Protein AF-A0A8M1KW70-F1 (afdb_monomer_lite)

Structure (mmCIF, N/CA/C/O backbone):
data_AF-A0A8M1KW70-F1
#
_entry.id   AF-A0A8M1KW70-F1
#
loop_
_atom_site.group_PDB
_atom_site.id
_atom_site.type_symbol
_atom_site.label_atom_id
_atom_site.label_alt_id
_atom_site.label_comp_id
_atom_site.label_asym_id
_atom_site.label_entity_id
_atom_site.label_seq_id
_atom_site.pdbx_PDB_ins_code
_atom_site.Cartn_x
_atom_site.Cartn_y
_atom_site.Cartn_z
_atom_site.occupancy
_atom_site.B_iso_or_equiv
_atom_site.auth_seq_id
_atom_site.auth_comp_id
_atom_site.auth_asym_id
_atom_site.auth_atom_id
_atom_site.pdbx_PDB_model_num
ATOM 1 N N . MET A 1 1 ? -5.759 -30.072 -10.646 1.00 34.94 1 MET A N 1
ATOM 2 C CA . MET A 1 1 ? -4.660 -31.059 -10.569 1.00 34.94 1 MET A CA 1
ATOM 3 C C . MET A 1 1 ? -4.402 -31.600 -11.979 1.00 34.94 1 MET A C 1
ATOM 5 O O . MET A 1 1 ? -4.946 -32.627 -12.351 1.00 34.94 1 MET A O 1
ATOM 9 N N . LEU A 1 2 ? -3.665 -30.857 -12.813 1.00 27.14 2 LEU A N 1
ATOM 10 C CA . LEU A 1 2 ? -3.339 -31.249 -14.193 1.00 27.14 2 LEU A CA 1
ATOM 11 C C . LEU A 1 2 ? -1.843 -31.560 -14.259 1.00 27.14 2 LEU A C 1
ATOM 13 O O . LEU A 1 2 ? -1.011 -30.691 -14.503 1.00 27.14 2 LEU A O 1
ATOM 17 N N . TYR A 1 3 ? -1.512 -32.815 -13.963 1.00 29.56 3 TYR A N 1
ATOM 18 C CA . TYR A 1 3 ? -0.194 -33.377 -14.228 1.00 29.56 3 TYR A CA 1
ATOM 19 C C . TYR A 1 3 ? -0.064 -33.600 -15.736 1.00 29.56 3 TYR A C 1
ATOM 21 O O . TYR A 1 3 ? -0.679 -34.510 -16.291 1.00 29.56 3 TYR A O 1
ATOM 29 N N . LEU A 1 4 ? 0.751 -32.784 -16.407 1.00 28.84 4 LEU A N 1
ATOM 30 C CA . LEU A 1 4 ? 1.213 -33.092 -17.758 1.00 28.84 4 LEU A CA 1
ATOM 31 C C . LEU A 1 4 ? 2.189 -34.269 -17.674 1.00 28.84 4 LEU A C 1
ATOM 33 O O . LEU A 1 4 ? 3.355 -34.140 -17.301 1.00 28.84 4 LEU A O 1
ATOM 37 N N . LYS A 1 5 ? 1.638 -35.440 -17.989 1.00 30.02 5 LYS A N 1
ATOM 38 C CA . LYS A 1 5 ? 2.319 -36.707 -18.231 1.00 30.02 5 LYS A CA 1
ATOM 39 C C . LYS A 1 5 ? 3.390 -36.465 -19.301 1.00 30.02 5 LYS A C 1
ATOM 41 O O . LYS A 1 5 ? 3.073 -36.234 -20.462 1.00 30.02 5 LYS A O 1
ATOM 46 N N . CYS A 1 6 ? 4.657 -36.481 -18.895 1.00 32.38 6 CYS A N 1
ATOM 47 C CA . CYS A 1 6 ? 5.797 -36.482 -19.805 1.00 32.38 6 CYS A CA 1
ATOM 48 C C . CYS A 1 6 ? 5.835 -37.854 -20.494 1.00 32.38 6 CYS A C 1
ATOM 50 O O . CYS A 1 6 ? 6.418 -38.810 -19.980 1.00 32.38 6 CYS A O 1
ATOM 52 N N . THR A 1 7 ? 5.110 -37.989 -21.603 1.00 34.38 7 THR A N 1
ATOM 53 C CA . THR A 1 7 ? 5.174 -39.168 -22.462 1.00 34.38 7 THR A CA 1
ATOM 54 C C . THR A 1 7 ? 6.515 -39.194 -23.180 1.00 34.38 7 THR A C 1
ATOM 56 O O . THR A 1 7 ? 6.939 -38.227 -23.811 1.00 34.38 7 THR A O 1
ATOM 59 N N . LYS A 1 8 ? 7.186 -40.334 -23.025 1.00 42.72 8 LYS A N 1
ATOM 60 C CA . LYS A 1 8 ? 8.438 -40.722 -23.660 1.00 42.72 8 LYS A CA 1
ATOM 61 C C . LYS A 1 8 ? 8.269 -40.807 -25.180 1.00 42.72 8 LYS A C 1
ATOM 63 O O . LYS A 1 8 ? 8.075 -41.895 -25.691 1.00 42.72 8 LYS A O 1
ATOM 68 N N . GLU A 1 9 ? 8.402 -39.694 -25.887 1.00 39.53 9 GLU A N 1
ATOM 69 C CA . GLU A 1 9 ? 8.869 -39.690 -27.277 1.00 39.53 9 GLU A CA 1
ATOM 70 C C . GLU A 1 9 ? 9.806 -38.497 -27.463 1.00 39.53 9 GLU A C 1
ATOM 72 O O . GLU A 1 9 ? 9.408 -37.366 -27.727 1.00 39.53 9 GLU A O 1
ATOM 77 N N . LEU A 1 10 ? 11.096 -38.748 -27.239 1.00 36.06 10 LEU A N 1
ATOM 78 C CA . LEU A 1 10 ? 12.160 -37.836 -27.634 1.00 36.06 10 LEU A CA 1
ATOM 79 C C . LEU A 1 10 ? 12.284 -37.920 -29.157 1.00 36.06 10 LEU A C 1
ATOM 81 O O . LEU A 1 10 ? 13.010 -38.759 -29.685 1.00 36.06 10 LEU A O 1
ATOM 85 N N . THR A 1 11 ? 11.573 -37.049 -29.871 1.00 37.69 11 THR A N 1
ATOM 86 C CA . THR A 1 11 ? 11.860 -36.789 -31.282 1.00 37.69 11 THR A CA 1
ATOM 87 C C . THR A 1 11 ? 13.236 -36.126 -31.344 1.00 37.69 11 THR A C 1
ATOM 89 O O . THR A 1 11 ? 13.413 -34.967 -30.967 1.00 37.69 11 THR A O 1
ATOM 92 N N . ILE A 1 12 ? 14.254 -36.893 -31.733 1.00 41.00 12 ILE A N 1
ATOM 93 C CA . ILE A 1 12 ? 15.626 -36.405 -31.888 1.00 41.00 12 ILE A CA 1
ATOM 94 C C . ILE A 1 12 ? 15.649 -35.464 -33.100 1.00 41.00 12 ILE A C 1
ATOM 96 O O . ILE A 1 12 ? 15.783 -35.903 -34.240 1.00 41.00 12 ILE A O 1
ATOM 100 N N . CYS A 1 13 ? 15.521 -34.158 -32.867 1.00 41.66 13 CYS A N 1
ATOM 101 C CA . CYS A 1 13 ? 15.733 -33.150 -33.903 1.00 41.66 13 CYS A CA 1
ATOM 102 C C . CYS A 1 13 ? 17.242 -32.995 -34.153 1.00 41.66 13 CYS A C 1
ATOM 104 O O . CYS A 1 13 ? 17.935 -32.287 -33.423 1.00 41.66 13 CYS A O 1
ATOM 106 N N . LYS A 1 14 ? 17.770 -33.687 -35.169 1.00 43.50 14 LYS A N 1
ATOM 107 C CA . LYS A 1 14 ? 19.146 -33.493 -35.654 1.00 43.50 14 LYS A CA 1
ATOM 108 C C . LYS A 1 14 ? 19.217 -32.248 -36.540 1.00 43.50 14 LYS A C 1
ATOM 110 O O . LYS A 1 14 ? 18.461 -32.122 -37.497 1.00 43.50 14 LYS A O 1
ATOM 115 N N . CYS A 1 15 ? 20.158 -31.356 -36.239 1.00 41.47 15 CYS A N 1
ATOM 116 C CA . CYS A 1 15 ? 20.497 -30.228 -37.101 1.00 41.47 15 CYS A CA 1
ATOM 117 C C . CYS A 1 15 ? 21.215 -30.750 -38.359 1.00 41.47 15 CYS A C 1
ATOM 119 O O . CYS A 1 15 ? 22.254 -31.396 -38.247 1.00 41.47 15 CYS A O 1
ATOM 121 N N . THR A 1 16 ? 20.647 -30.521 -39.545 1.00 52.88 16 THR A N 1
ATOM 122 C CA . THR A 1 16 ? 21.108 -31.099 -40.824 1.00 52.88 16 THR A CA 1
ATOM 123 C C . THR A 1 16 ? 21.781 -30.090 -41.766 1.00 52.88 16 THR A C 1
ATOM 125 O O . THR A 1 16 ? 22.048 -30.425 -42.918 1.00 52.88 16 THR A O 1
ATOM 128 N N . ARG A 1 17 ? 22.100 -28.866 -41.314 1.00 42.78 17 ARG A N 1
ATOM 129 C CA . ARG A 1 17 ? 22.822 -27.853 -42.117 1.00 42.78 17 ARG A CA 1
ATOM 130 C C . ARG A 1 17 ? 23.915 -27.130 -41.315 1.00 42.78 17 ARG A C 1
ATOM 132 O O . ARG A 1 17 ? 23.746 -26.963 -40.109 1.00 42.78 17 ARG A O 1
ATOM 139 N N . PRO A 1 18 ? 24.991 -26.636 -41.963 1.00 44.84 18 PRO A N 1
ATOM 140 C CA . PRO A 1 18 ? 26.055 -25.854 -41.327 1.00 44.84 18 PRO A CA 1
ATOM 141 C C . PRO A 1 18 ? 25.633 -24.388 -41.115 1.00 44.84 18 PRO A C 1
ATOM 143 O O . PRO A 1 18 ? 26.356 -23.458 -41.455 1.00 44.84 18 PRO A O 1
ATOM 146 N N . SER A 1 19 ? 24.432 -24.165 -40.585 1.00 44.38 19 SER A N 1
ATOM 147 C CA . SER A 1 19 ? 23.933 -22.837 -40.227 1.00 44.38 19 SER A CA 1
ATOM 148 C C . SER A 1 19 ? 23.667 -22.823 -38.729 1.00 44.38 19 SER A C 1
ATOM 150 O O . SER A 1 19 ? 23.050 -23.746 -38.199 1.00 44.38 19 SER A O 1
ATOM 152 N N . ILE A 1 20 ? 24.176 -21.800 -38.044 1.00 50.59 20 ILE A N 1
ATOM 153 C CA . ILE A 1 20 ? 24.081 -21.642 -36.590 1.00 50.59 20 ILE A CA 1
ATOM 154 C C . ILE A 1 20 ? 22.599 -21.658 -36.182 1.00 50.59 20 ILE A C 1
ATOM 156 O O . ILE A 1 20 ? 21.830 -20.787 -36.581 1.00 50.59 20 ILE A O 1
ATOM 160 N N . VAL A 1 21 ? 22.195 -22.653 -35.388 1.00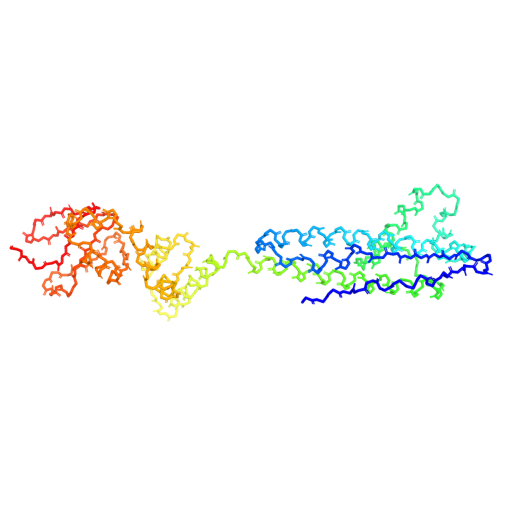 44.72 21 VAL A N 1
ATOM 161 C CA . VAL A 1 21 ? 20.844 -22.744 -34.817 1.00 44.72 21 VAL A CA 1
ATOM 162 C C . VAL A 1 21 ? 20.888 -22.198 -33.397 1.00 44.72 21 VAL A C 1
ATOM 164 O O . VAL A 1 21 ? 21.530 -22.777 -32.522 1.00 44.72 21 VAL A O 1
ATOM 167 N N . ILE A 1 22 ? 20.197 -21.085 -33.164 1.00 54.53 22 ILE A N 1
ATOM 168 C CA . ILE A 1 22 ? 20.130 -20.430 -31.856 1.00 54.53 22 ILE A CA 1
ATOM 169 C C . ILE A 1 22 ? 18.782 -20.771 -31.227 1.00 54.53 22 ILE A C 1
ATOM 171 O O . ILE A 1 22 ? 17.736 -20.310 -31.678 1.00 54.53 22 ILE A O 1
ATOM 175 N N . LEU A 1 23 ? 18.804 -21.623 -30.201 1.00 43.16 23 LEU A N 1
ATOM 176 C CA . LEU A 1 23 ? 17.619 -22.031 -29.447 1.00 43.16 23 LEU A CA 1
ATOM 177 C C . LEU A 1 23 ? 17.581 -21.293 -28.112 1.00 43.16 23 LEU A C 1
ATOM 179 O O . LEU A 1 23 ? 18.542 -21.344 -27.347 1.00 43.16 23 LEU A O 1
ATOM 183 N N . PHE A 1 24 ? 16.440 -20.693 -27.785 1.00 46.47 24 PHE A N 1
ATOM 184 C CA . PHE A 1 24 ? 16.210 -20.095 -26.474 1.00 46.47 24 PHE A CA 1
ATOM 185 C C . PHE A 1 24 ? 15.211 -20.945 -25.676 1.00 46.47 24 PHE A C 1
ATOM 187 O O . PHE A 1 24 ? 14.087 -21.180 -26.115 1.00 46.47 24 PHE A O 1
ATOM 194 N N . ARG A 1 25 ? 15.611 -21.430 -24.492 1.00 48.75 25 ARG A N 1
ATOM 195 C CA . ARG A 1 25 ? 14.759 -22.219 -23.581 1.00 48.75 25 ARG A CA 1
ATOM 196 C C . ARG A 1 25 ? 14.317 -21.369 -22.386 1.00 48.75 25 ARG A C 1
ATOM 198 O O . ARG A 1 25 ? 15.123 -21.055 -21.519 1.00 48.75 25 ARG A O 1
ATOM 205 N N . PHE A 1 26 ? 13.021 -21.074 -22.291 1.00 49.59 26 PHE A N 1
ATOM 206 C CA . PHE A 1 26 ? 12.439 -20.194 -21.267 1.00 49.59 26 PHE A CA 1
ATOM 207 C C . PHE A 1 26 ? 11.619 -20.958 -20.219 1.00 49.59 26 PHE A C 1
ATOM 209 O O . PHE A 1 26 ? 10.401 -20.826 -20.136 1.00 49.59 26 PHE A O 1
ATOM 216 N N . ARG A 1 27 ? 12.269 -21.790 -19.401 1.00 48.53 27 ARG A N 1
ATOM 217 C CA . ARG A 1 27 ? 11.544 -22.622 -18.422 1.00 48.53 27 ARG A CA 1
ATOM 218 C C . ARG A 1 27 ? 11.265 -21.913 -17.086 1.00 48.53 27 ARG A C 1
ATOM 220 O O . ARG A 1 27 ? 10.319 -22.280 -16.405 1.00 48.53 27 ARG A O 1
ATOM 227 N N . PHE A 1 28 ? 12.040 -20.886 -16.728 1.00 49.94 28 PHE A N 1
ATOM 228 C CA . PHE A 1 28 ? 11.949 -20.207 -15.422 1.00 49.94 28 PHE A CA 1
ATOM 229 C C . PHE A 1 28 ? 11.009 -18.991 -15.392 1.00 49.94 28 PHE A C 1
ATOM 231 O O . PHE A 1 28 ? 10.347 -18.757 -14.385 1.00 49.94 28 PHE A O 1
ATOM 238 N N . PHE A 1 29 ? 10.910 -18.240 -16.492 1.00 55.97 29 PHE A N 1
ATOM 239 C CA . PHE A 1 29 ? 10.152 -16.983 -16.539 1.00 55.97 29 PHE A CA 1
ATOM 240 C C . PHE A 1 29 ? 8.636 -17.195 -16.373 1.00 55.97 29 PHE A C 1
ATOM 242 O O . PHE A 1 29 ? 7.987 -16.489 -15.608 1.00 55.97 29 PHE A O 1
ATOM 249 N N . ILE A 1 30 ? 8.080 -18.225 -17.022 1.00 54.34 30 ILE A N 1
ATOM 250 C CA . ILE A 1 30 ? 6.642 -18.535 -16.958 1.00 54.34 30 ILE A CA 1
ATOM 251 C C . ILE A 1 30 ? 6.254 -19.156 -15.603 1.00 54.34 30 ILE A C 1
ATOM 253 O O . ILE A 1 30 ? 5.216 -18.815 -15.042 1.00 54.34 30 ILE A O 1
ATOM 257 N N . TYR A 1 31 ? 7.099 -20.027 -15.038 1.00 55.00 31 TYR A N 1
ATOM 258 C CA . TYR A 1 31 ? 6.826 -20.665 -13.743 1.00 55.00 31 TYR A CA 1
ATOM 259 C C . TYR A 1 31 ? 6.878 -19.676 -12.571 1.00 55.00 31 TYR A C 1
ATOM 261 O O . TYR A 1 31 ? 6.057 -19.782 -11.665 1.00 55.00 31 TYR A O 1
ATOM 269 N N . GLY A 1 32 ? 7.778 -18.685 -12.603 1.00 54.09 32 GLY A N 1
ATOM 270 C CA . GLY A 1 32 ? 7.826 -17.623 -11.590 1.00 54.09 32 GLY A CA 1
ATOM 271 C C . GLY A 1 32 ? 6.580 -16.729 -11.590 1.00 54.09 32 GLY A C 1
ATOM 272 O O . GLY A 1 32 ? 6.127 -16.322 -10.525 1.00 54.09 32 GLY A O 1
ATOM 273 N N . LEU A 1 33 ? 5.985 -16.490 -12.766 1.00 52.50 33 LEU A N 1
ATOM 274 C CA . LEU A 1 33 ? 4.758 -15.698 -12.916 1.00 52.50 33 LEU A CA 1
ATOM 275 C C . LEU A 1 33 ? 3.500 -16.439 -12.416 1.00 52.50 33 LEU A C 1
ATOM 277 O O . LEU A 1 33 ? 2.556 -15.804 -11.960 1.00 52.50 33 LEU A O 1
ATOM 281 N N . LEU A 1 34 ? 3.484 -17.776 -12.508 1.00 52.06 34 LEU A N 1
ATOM 282 C CA . LEU A 1 34 ? 2.349 -18.633 -12.125 1.00 52.06 34 LEU A CA 1
ATOM 283 C C . LEU A 1 34 ? 2.425 -19.153 -10.676 1.00 52.06 34 LEU A C 1
ATOM 285 O O . LEU A 1 34 ? 1.399 -19.473 -10.082 1.00 52.06 34 LEU A O 1
ATOM 289 N N . SER A 1 35 ? 3.622 -19.247 -10.091 1.00 51.91 35 SER A N 1
ATOM 290 C CA . SER A 1 35 ? 3.852 -19.856 -8.771 1.00 51.91 35 SER A CA 1
ATOM 291 C C . SER A 1 35 ? 3.499 -18.953 -7.575 1.00 51.91 35 SER A C 1
ATOM 293 O O . SER A 1 35 ? 3.639 -19.388 -6.430 1.00 51.91 35 SER A O 1
ATOM 295 N N . SER A 1 36 ? 3.045 -17.713 -7.777 1.00 51.72 36 SER A N 1
ATOM 296 C CA . SER A 1 36 ? 2.854 -16.758 -6.675 1.00 51.72 36 SER A CA 1
ATOM 297 C C . SER A 1 36 ? 1.634 -17.026 -5.776 1.00 51.72 36 SER A C 1
ATOM 299 O O . SER A 1 36 ? 1.410 -16.291 -4.818 1.00 51.72 36 SER A O 1
ATOM 301 N N . GLN A 1 37 ? 0.861 -18.099 -5.990 1.00 48.94 37 GLN A N 1
ATOM 302 C CA . GLN A 1 37 ? -0.434 -18.306 -5.323 1.00 48.94 37 GLN A CA 1
ATOM 303 C C . GLN A 1 37 ? -0.392 -18.677 -3.817 1.00 48.94 37 GLN A C 1
ATOM 305 O O . GLN A 1 37 ? -1.413 -18.513 -3.151 1.00 48.94 37 GLN A O 1
ATOM 310 N N . MET A 1 38 ? 0.747 -19.054 -3.212 1.00 50.75 38 MET A N 1
ATOM 311 C CA . MET A 1 38 ? 0.774 -19.660 -1.852 1.00 50.75 38 MET A CA 1
ATOM 312 C C . MET A 1 38 ? 1.335 -18.821 -0.672 1.00 50.75 38 MET A C 1
ATOM 314 O O . MET A 1 38 ? 1.312 -19.296 0.456 1.00 50.75 38 MET A O 1
ATOM 318 N N . LEU A 1 39 ? 1.808 -17.581 -0.856 1.00 52.50 39 LEU A N 1
ATOM 319 C CA . LEU A 1 39 ? 2.347 -16.738 0.244 1.00 52.50 39 LEU A CA 1
ATOM 320 C C . LEU A 1 39 ? 1.338 -15.752 0.889 1.00 52.50 39 LEU A C 1
ATOM 322 O O . LEU A 1 39 ? 0.250 -15.524 0.367 1.00 52.50 39 LEU A O 1
ATOM 326 N N . SER A 1 40 ? 1.696 -15.115 2.009 1.00 53.94 40 SER A N 1
ATOM 327 C CA . SER A 1 40 ? 0.929 -13.990 2.578 1.00 53.94 40 SER A CA 1
ATOM 328 C C . SER A 1 40 ? 0.877 -12.798 1.606 1.00 53.94 40 SER A C 1
ATOM 330 O O . SER A 1 40 ? 1.827 -12.552 0.860 1.00 53.94 40 SER A O 1
ATOM 332 N N . ILE A 1 41 ? -0.225 -12.041 1.607 1.00 57.84 41 ILE A N 1
ATOM 333 C CA . ILE A 1 41 ? -0.522 -10.980 0.622 1.00 57.84 41 ILE A CA 1
ATOM 334 C C . ILE A 1 41 ? 0.615 -9.938 0.512 1.00 57.84 41 ILE A C 1
ATOM 336 O O . ILE A 1 41 ? 0.997 -9.544 -0.590 1.00 57.84 41 ILE A O 1
ATOM 340 N N . GLY A 1 42 ? 1.229 -9.557 1.639 1.00 55.56 42 GLY A N 1
ATOM 341 C CA . GLY A 1 42 ? 2.337 -8.593 1.675 1.00 55.56 42 GLY A CA 1
ATOM 342 C C . GLY A 1 42 ? 3.689 -9.139 1.189 1.00 55.56 42 GLY A C 1
ATOM 343 O O . GLY A 1 42 ? 4.423 -8.429 0.500 1.00 55.56 42 GLY A O 1
ATOM 344 N N . MET A 1 43 ? 4.032 -10.398 1.500 1.00 56.19 43 MET A N 1
ATOM 345 C CA . MET A 1 43 ? 5.279 -11.020 1.017 1.00 56.19 43 MET A CA 1
ATOM 346 C C . MET A 1 43 ? 5.180 -11.432 -0.455 1.00 56.19 43 MET A C 1
ATOM 348 O O . MET A 1 43 ? 6.164 -11.283 -1.179 1.00 56.19 43 MET A O 1
ATOM 352 N N . LYS A 1 44 ? 3.995 -11.867 -0.917 1.00 62.94 44 LYS A N 1
ATOM 353 C CA . LYS A 1 44 ? 3.690 -12.115 -2.338 1.00 62.94 44 LYS A CA 1
ATOM 354 C C . LYS A 1 44 ? 4.058 -10.904 -3.187 1.00 62.94 44 LYS A C 1
ATOM 356 O O . LYS A 1 44 ? 4.827 -11.021 -4.132 1.00 62.94 44 LYS A O 1
ATOM 361 N N . SER A 1 45 ? 3.566 -9.732 -2.797 1.00 63.72 45 SER A N 1
ATOM 362 C CA . SER A 1 45 ? 3.663 -8.536 -3.629 1.00 63.72 45 SER A CA 1
ATOM 363 C C . SER A 1 45 ? 5.095 -7.986 -3.747 1.00 63.72 45 SER A C 1
ATOM 365 O O . SER A 1 45 ? 5.530 -7.586 -4.827 1.00 63.72 45 SER A O 1
ATOM 367 N N . LYS A 1 46 ? 5.894 -8.063 -2.670 1.00 67.19 46 LYS A N 1
ATOM 368 C CA . LYS A 1 46 ? 7.324 -7.700 -2.713 1.00 67.19 46 LYS A CA 1
ATOM 369 C C . LYS A 1 46 ? 8.155 -8.679 -3.546 1.00 67.19 46 LYS A C 1
ATOM 371 O O . LYS A 1 46 ? 9.013 -8.249 -4.311 1.00 67.19 46 LYS A O 1
ATOM 376 N N . LEU A 1 47 ? 7.909 -9.984 -3.414 1.00 71.56 47 LEU A N 1
ATOM 377 C CA . LEU A 1 47 ? 8.617 -11.002 -4.196 1.00 71.56 47 LEU A CA 1
ATOM 378 C C . LEU A 1 47 ? 8.267 -10.909 -5.684 1.00 71.56 47 LEU A C 1
ATOM 380 O O . LEU A 1 47 ? 9.166 -10.948 -6.520 1.00 71.56 47 LEU A O 1
ATOM 384 N N . GLU A 1 48 ? 6.991 -10.711 -6.017 1.00 73.31 48 GLU A N 1
ATOM 385 C CA . GLU A 1 48 ? 6.538 -10.497 -7.395 1.00 73.31 48 GLU A CA 1
ATOM 386 C C . GLU A 1 48 ? 7.224 -9.295 -8.053 1.00 73.31 48 GLU A C 1
ATOM 388 O O . GLU A 1 48 ? 7.669 -9.395 -9.200 1.00 73.31 48 GLU A O 1
ATOM 393 N N . LEU A 1 49 ? 7.361 -8.176 -7.334 1.00 79.38 49 LEU A N 1
ATOM 394 C CA . LEU A 1 49 ? 8.059 -6.998 -7.847 1.00 79.38 49 LEU A CA 1
ATOM 395 C C . LEU A 1 49 ? 9.539 -7.300 -8.123 1.00 79.38 49 LEU A C 1
ATOM 397 O O . LEU A 1 49 ? 10.041 -6.969 -9.195 1.00 79.38 49 LEU A O 1
ATOM 401 N N . THR A 1 50 ? 10.222 -7.991 -7.207 1.00 81.62 50 THR A N 1
ATOM 402 C CA . THR A 1 50 ? 11.629 -8.388 -7.381 1.00 81.62 50 THR A CA 1
ATOM 403 C C . THR A 1 50 ? 11.825 -9.290 -8.602 1.00 81.62 50 THR A C 1
ATOM 405 O O . THR A 1 50 ? 12.712 -9.037 -9.419 1.00 81.62 50 THR A O 1
ATOM 408 N N . TYR A 1 51 ? 10.976 -10.309 -8.782 1.00 82.00 51 TYR A N 1
ATOM 409 C CA . TYR A 1 51 ? 11.030 -11.173 -9.967 1.00 82.00 51 TYR A CA 1
ATOM 410 C C . TYR A 1 51 ? 10.723 -10.408 -11.258 1.00 82.00 51 TYR A C 1
ATOM 412 O O . TYR A 1 51 ? 11.351 -10.667 -12.285 1.00 82.00 51 TYR A O 1
ATOM 420 N N . THR A 1 52 ? 9.808 -9.438 -11.207 1.00 81.94 52 THR A N 1
ATOM 421 C CA . THR A 1 52 ? 9.483 -8.573 -12.349 1.00 81.94 52 THR A CA 1
ATOM 422 C C . THR A 1 52 ? 10.685 -7.713 -12.749 1.00 81.94 52 THR A C 1
ATOM 424 O O . THR A 1 52 ? 11.037 -7.671 -13.925 1.00 81.94 52 THR A O 1
ATOM 427 N N . ILE A 1 53 ? 11.375 -7.093 -11.784 1.00 85.69 53 ILE A N 1
ATOM 428 C CA . ILE A 1 53 ? 12.585 -6.288 -12.030 1.00 85.69 53 ILE A CA 1
ATOM 429 C C . ILE A 1 53 ? 13.696 -7.145 -12.649 1.00 85.69 53 ILE A C 1
ATOM 431 O O . ILE A 1 53 ? 14.296 -6.755 -13.653 1.00 85.69 53 ILE A O 1
ATOM 435 N N . PHE A 1 54 ? 13.939 -8.339 -12.101 1.00 87.31 54 PHE A N 1
ATOM 436 C CA . PHE A 1 54 ? 14.913 -9.275 -12.667 1.00 87.31 54 PHE A CA 1
ATOM 437 C C . PHE A 1 54 ? 14.536 -9.702 -14.095 1.00 87.31 54 PHE A C 1
ATOM 439 O O . PHE A 1 54 ? 15.386 -9.747 -14.985 1.00 87.31 54 PHE A O 1
ATOM 446 N N . GLY A 1 55 ? 13.247 -9.957 -14.338 1.00 86.31 55 GLY A N 1
ATOM 447 C CA . GLY A 1 55 ? 12.711 -10.271 -15.659 1.00 86.31 55 GLY A CA 1
ATOM 448 C C . GLY A 1 55 ? 12.956 -9.166 -16.688 1.00 86.31 55 GLY A C 1
ATOM 449 O O . GLY A 1 55 ? 13.369 -9.459 -17.808 1.00 86.31 55 GLY A O 1
ATOM 450 N N . ILE A 1 56 ? 12.778 -7.898 -16.309 1.00 88.94 56 ILE A N 1
ATOM 451 C CA . ILE A 1 56 ? 13.041 -6.745 -17.187 1.00 88.94 56 ILE A CA 1
ATOM 452 C C . ILE A 1 56 ? 14.517 -6.666 -17.559 1.00 88.94 56 ILE A C 1
ATOM 454 O O . ILE A 1 56 ? 14.837 -6.456 -18.729 1.00 88.94 56 ILE A O 1
ATOM 458 N N . PHE A 1 57 ? 15.418 -6.868 -16.594 1.00 89.81 57 PHE A N 1
ATOM 459 C CA . PHE A 1 57 ? 16.854 -6.874 -16.866 1.00 89.81 57 PHE A CA 1
ATOM 460 C C . PHE A 1 57 ? 17.233 -7.980 -17.861 1.00 89.81 57 PHE A C 1
ATOM 462 O O . PHE A 1 57 ? 17.971 -7.728 -18.813 1.00 89.81 57 PHE A O 1
ATOM 469 N N . LEU A 1 58 ? 16.673 -9.183 -17.694 1.00 91.12 58 LEU A N 1
ATOM 470 C CA . LEU A 1 58 ? 16.905 -10.307 -18.602 1.00 91.12 58 LEU A CA 1
ATOM 471 C C . LEU A 1 58 ? 16.367 -10.041 -20.017 1.00 91.12 58 LEU A C 1
ATOM 473 O O . LEU A 1 58 ? 17.045 -10.341 -20.999 1.00 91.12 58 LEU A O 1
ATOM 477 N N . ILE A 1 59 ? 15.177 -9.445 -20.136 1.00 90.94 59 ILE A N 1
ATOM 478 C CA . ILE A 1 59 ? 14.603 -9.077 -21.438 1.00 90.94 59 ILE A CA 1
ATOM 479 C C . ILE A 1 59 ? 15.446 -7.987 -22.110 1.00 90.94 59 ILE A C 1
ATOM 481 O O . ILE A 1 59 ? 15.732 -8.091 -23.301 1.00 90.94 59 ILE A O 1
ATOM 485 N N . CYS A 1 60 ? 15.900 -6.985 -21.353 1.00 93.69 60 CYS A N 1
ATOM 486 C CA . CYS A 1 60 ? 16.799 -5.944 -21.849 1.00 93.69 60 CYS A CA 1
ATOM 487 C C . CYS A 1 60 ? 18.126 -6.529 -22.356 1.00 93.69 60 CYS A C 1
ATOM 489 O O . CYS A 1 60 ? 18.577 -6.166 -23.446 1.00 93.69 60 CYS A O 1
ATOM 491 N N . HIS A 1 61 ? 18.693 -7.490 -21.617 1.00 93.19 61 HIS A N 1
ATOM 492 C CA . HIS A 1 61 ? 19.885 -8.242 -22.007 1.00 93.19 61 HIS A CA 1
ATOM 493 C C . HIS A 1 61 ? 19.690 -8.997 -23.322 1.00 93.19 61 HIS A C 1
ATOM 495 O O . HIS A 1 61 ? 20.484 -8.841 -24.248 1.00 93.19 61 HIS A O 1
ATOM 501 N N . TRP A 1 62 ? 18.612 -9.772 -23.449 1.00 94.38 62 TRP A N 1
ATOM 502 C CA . TRP A 1 62 ? 18.340 -10.485 -24.693 1.00 94.38 62 TRP A CA 1
ATOM 503 C C . TRP A 1 62 ? 18.120 -9.546 -25.860 1.00 94.38 62 TRP A C 1
ATOM 505 O O . TRP A 1 62 ? 18.691 -9.766 -26.921 1.00 94.38 62 TRP A O 1
ATOM 515 N N . ASN A 1 63 ? 17.346 -8.486 -25.667 1.00 92.69 63 ASN A N 1
ATOM 516 C CA . ASN A 1 63 ? 17.108 -7.488 -26.695 1.00 92.69 63 ASN A CA 1
ATOM 517 C C . ASN A 1 63 ? 18.427 -6.850 -27.182 1.00 92.69 63 ASN A C 1
ATOM 519 O O . ASN A 1 63 ? 18.666 -6.781 -28.387 1.00 92.69 63 ASN A O 1
ATOM 523 N N . ALA A 1 64 ? 19.345 -6.513 -26.270 1.00 93.88 64 ALA A N 1
ATOM 524 C CA . ALA A 1 64 ? 20.684 -6.031 -26.615 1.00 93.88 64 ALA A CA 1
ATOM 525 C C . ALA A 1 64 ? 21.492 -7.058 -27.426 1.00 93.88 64 ALA A C 1
ATOM 527 O O . ALA A 1 64 ? 22.033 -6.733 -28.486 1.00 93.88 64 ALA A O 1
ATOM 528 N N . CYS A 1 65 ? 21.537 -8.310 -26.962 1.00 94.38 65 CYS A N 1
ATOM 529 C CA . CYS A 1 65 ? 22.232 -9.394 -27.652 1.00 94.38 65 CYS A CA 1
ATOM 530 C C . CYS A 1 65 ? 21.643 -9.654 -29.045 1.00 94.38 65 CYS A C 1
ATOM 532 O O . CYS A 1 65 ? 22.401 -9.805 -29.997 1.00 94.38 65 CYS A O 1
ATOM 534 N N . PHE A 1 66 ? 20.314 -9.660 -29.193 1.00 92.44 66 PHE A N 1
ATOM 535 C CA . PHE A 1 66 ? 19.638 -9.850 -30.478 1.00 92.44 66 PHE A CA 1
ATOM 536 C C . PHE A 1 66 ? 19.930 -8.718 -31.460 1.00 92.44 66 PHE A C 1
ATOM 538 O O . PHE A 1 66 ? 20.223 -8.988 -32.624 1.00 92.44 66 PHE A O 1
ATOM 545 N N . GLN A 1 67 ? 19.886 -7.462 -31.007 1.00 91.50 67 GLN A N 1
ATOM 546 C CA . GLN A 1 67 ? 20.183 -6.311 -31.862 1.00 91.50 67 GLN A CA 1
ATOM 547 C C . GLN A 1 67 ? 21.629 -6.325 -32.374 1.00 91.50 67 GLN A C 1
ATOM 549 O O . GLN A 1 67 ? 21.860 -5.997 -33.537 1.00 91.50 67 GLN A O 1
ATOM 554 N N . PHE A 1 68 ? 22.591 -6.723 -31.536 1.00 92.50 68 PHE A N 1
ATOM 555 C CA . PHE A 1 68 ? 23.992 -6.854 -31.946 1.00 92.50 68 PHE A CA 1
ATOM 556 C C . PHE A 1 68 ? 24.215 -8.075 -32.851 1.00 92.50 68 PHE A C 1
ATOM 558 O O . PHE A 1 68 ? 24.860 -7.982 -33.893 1.00 92.50 68 PHE A O 1
ATOM 565 N N . MET A 1 69 ? 23.624 -9.216 -32.490 1.00 92.44 69 MET A N 1
ATOM 566 C CA . MET A 1 69 ? 23.706 -10.461 -33.252 1.00 92.44 69 MET A CA 1
ATOM 567 C C . MET A 1 69 ? 23.148 -10.312 -34.667 1.00 92.44 69 MET A C 1
ATOM 569 O O . MET A 1 69 ? 23.745 -10.833 -35.603 1.00 92.44 69 MET A O 1
ATOM 573 N N . LEU A 1 70 ? 22.051 -9.570 -34.846 1.00 92.44 70 LEU A N 1
ATOM 574 C CA . LEU A 1 70 ? 21.509 -9.278 -36.173 1.00 92.44 70 LEU A CA 1
ATOM 575 C C . LEU A 1 70 ? 22.550 -8.595 -37.075 1.00 92.44 70 LEU A C 1
ATOM 577 O O . LEU A 1 70 ? 22.674 -8.972 -38.236 1.00 92.44 70 LEU A O 1
ATOM 581 N N . GLN A 1 71 ? 23.325 -7.643 -36.544 1.00 91.12 71 GLN A N 1
ATOM 582 C CA . GLN A 1 71 ? 24.366 -6.965 -37.327 1.00 91.12 71 GLN A CA 1
ATOM 583 C C . GLN A 1 71 ? 25.518 -7.899 -37.678 1.00 91.12 71 GLN A C 1
ATOM 585 O O . GLN A 1 71 ? 26.022 -7.851 -38.794 1.00 91.12 71 GLN A O 1
ATOM 590 N N . SER A 1 72 ? 25.889 -8.791 -36.759 1.00 90.12 72 SER A N 1
ATOM 591 C CA . SER A 1 72 ? 26.896 -9.818 -37.025 1.00 90.12 72 SER A CA 1
ATOM 592 C C . SER A 1 72 ? 26.446 -10.808 -38.108 1.00 90.12 72 SER A C 1
ATOM 594 O O . SER A 1 72 ? 27.245 -11.167 -38.966 1.00 90.12 72 SER A O 1
ATOM 596 N N . LEU A 1 73 ? 25.168 -11.209 -38.122 1.00 91.44 73 LEU A N 1
ATOM 597 C CA . LEU A 1 73 ? 24.600 -12.090 -39.155 1.00 91.44 73 LEU A CA 1
ATOM 598 C C . LEU A 1 73 ? 24.516 -11.427 -40.536 1.00 91.44 73 LEU A C 1
ATOM 600 O O . LEU A 1 73 ? 24.546 -12.121 -41.548 1.00 91.44 73 LEU A O 1
ATOM 604 N N . MET A 1 74 ? 24.393 -10.100 -40.574 1.00 90.12 74 MET A N 1
ATOM 605 C CA . MET A 1 74 ? 24.386 -9.303 -41.803 1.00 90.12 74 MET A CA 1
ATOM 606 C C . MET A 1 74 ? 25.788 -8.854 -42.244 1.00 90.12 74 MET A C 1
ATOM 608 O O . MET A 1 74 ? 25.888 -8.047 -43.165 1.00 90.12 74 MET A O 1
ATOM 612 N N . ASP A 1 75 ? 26.841 -9.352 -41.591 1.00 91.88 75 ASP A N 1
ATOM 613 C CA . ASP A 1 75 ? 28.240 -8.986 -41.840 1.00 91.88 75 ASP A CA 1
ATOM 614 C C . ASP A 1 75 ? 28.501 -7.469 -41.753 1.00 91.88 75 ASP A C 1
ATOM 616 O O . ASP A 1 75 ? 29.119 -6.856 -42.618 1.00 91.88 75 ASP A O 1
ATOM 620 N N . TYR A 1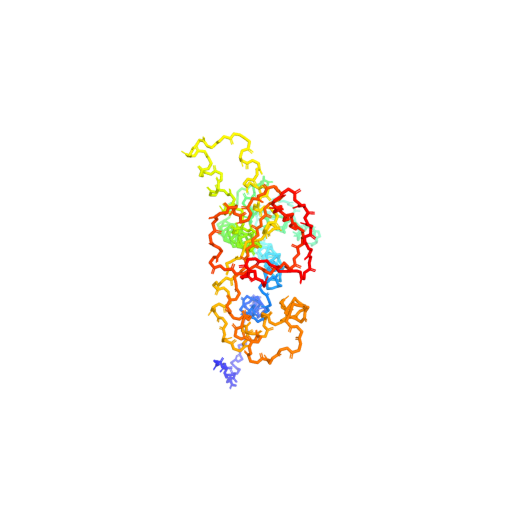 76 ? 27.976 -6.849 -40.689 1.00 91.19 76 TYR A N 1
ATOM 621 C CA . TYR A 1 76 ? 28.200 -5.446 -40.315 1.00 91.19 76 TYR A CA 1
ATOM 622 C C . TYR A 1 76 ? 28.009 -4.446 -41.471 1.00 91.19 76 TYR A C 1
ATOM 624 O O . TYR A 1 76 ? 28.961 -3.764 -41.871 1.00 91.19 76 TYR A O 1
ATOM 632 N N . PRO A 1 77 ? 26.777 -4.288 -41.995 1.00 90.12 77 PRO A N 1
ATOM 633 C CA . PRO A 1 77 ? 26.546 -3.420 -43.141 1.00 90.12 77 PRO A CA 1
ATOM 634 C C . PRO A 1 77 ? 27.013 -1.980 -42.852 1.00 90.12 77 PRO A C 1
ATOM 636 O O . PRO A 1 77 ? 26.937 -1.525 -41.704 1.00 90.12 77 PRO A O 1
ATOM 639 N N . PRO A 1 78 ? 27.472 -1.226 -43.871 1.00 88.25 78 PRO A N 1
ATOM 640 C CA . PRO A 1 78 ? 28.108 0.083 -43.677 1.00 88.25 78 PRO A CA 1
ATOM 641 C C . PRO A 1 78 ? 27.183 1.115 -43.020 1.00 88.25 78 PRO A C 1
ATOM 643 O O . PRO A 1 78 ? 27.644 1.998 -42.306 1.00 88.25 78 PRO A O 1
ATOM 646 N N . ASN A 1 79 ? 25.871 0.960 -43.216 1.00 87.69 79 ASN A N 1
ATOM 647 C CA . ASN A 1 79 ? 24.839 1.819 -42.639 1.00 87.69 79 ASN A CA 1
ATOM 648 C C . ASN A 1 79 ? 24.271 1.291 -41.309 1.00 87.69 79 ASN A C 1
ATOM 650 O O . ASN A 1 79 ? 23.267 1.825 -40.843 1.00 87.69 79 ASN A O 1
ATOM 654 N N . SER A 1 80 ? 24.849 0.234 -40.728 1.00 89.94 80 SER A N 1
ATOM 655 C CA . SER A 1 80 ? 24.402 -0.291 -39.435 1.00 89.94 80 SER A CA 1
ATOM 656 C C . SER A 1 80 ? 24.832 0.602 -38.285 1.00 89.94 80 SER A C 1
ATOM 658 O O . SER A 1 80 ? 25.888 1.237 -38.325 1.00 89.94 80 SER A O 1
ATOM 660 N N . TRP A 1 81 ? 24.068 0.571 -37.198 1.00 89.31 81 TRP A N 1
ATOM 661 C CA . TRP A 1 81 ? 24.437 1.300 -35.982 1.00 89.31 81 TRP A CA 1
ATOM 662 C C . TRP A 1 81 ? 25.803 0.856 -35.414 1.00 89.31 81 TRP A C 1
ATOM 664 O O . TRP A 1 81 ? 26.529 1.676 -34.859 1.00 89.31 81 TRP A O 1
ATOM 674 N N . VAL A 1 82 ? 26.193 -0.415 -35.594 1.00 91.50 82 VAL A N 1
ATOM 675 C CA . VAL A 1 82 ? 27.490 -0.953 -35.133 1.00 91.50 82 VAL A CA 1
ATOM 676 C C . VAL A 1 82 ? 28.649 -0.351 -35.928 1.00 91.50 82 VAL A C 1
ATOM 678 O O . VAL A 1 82 ? 29.669 0.017 -35.340 1.00 91.50 82 VAL A O 1
ATOM 681 N N . THR A 1 83 ? 28.498 -0.230 -37.248 1.00 90.69 83 THR A N 1
ATOM 682 C CA . THR A 1 83 ? 29.530 0.340 -38.124 1.00 90.69 83 THR A CA 1
ATOM 683 C C . THR A 1 83 ? 29.608 1.858 -37.977 1.00 90.69 83 THR A C 1
ATOM 685 O O . THR A 1 83 ? 30.707 2.394 -37.847 1.00 90.69 83 THR A O 1
ATOM 688 N N . LEU A 1 84 ? 28.461 2.542 -37.893 1.00 89.44 84 LEU A N 1
ATOM 689 C CA . LEU A 1 84 ? 28.389 3.993 -37.686 1.00 89.44 84 LEU A CA 1
ATOM 690 C C . LEU A 1 84 ? 28.987 4.425 -36.338 1.00 89.44 84 LEU A C 1
ATOM 692 O O . LEU A 1 84 ? 29.658 5.450 -36.265 1.00 89.44 84 LEU A O 1
ATOM 696 N N . GLU A 1 85 ? 28.802 3.633 -35.278 1.00 88.81 85 GLU A N 1
ATOM 697 C CA . GLU A 1 85 ? 29.421 3.890 -33.969 1.00 88.81 85 GLU A CA 1
ATOM 698 C C . GLU A 1 85 ? 30.874 3.370 -33.864 1.00 88.81 85 GLU A C 1
ATOM 700 O O . GLU A 1 85 ? 31.500 3.486 -32.807 1.00 88.81 85 GLU A O 1
ATOM 705 N N . GLY A 1 86 ? 31.440 2.793 -34.933 1.00 91.12 86 GLY A N 1
ATOM 706 C CA . GLY A 1 86 ? 32.825 2.305 -34.957 1.00 91.12 86 GLY A CA 1
ATOM 707 C C . GLY A 1 86 ? 33.091 1.150 -33.984 1.00 91.12 86 GLY A C 1
ATOM 708 O O . GLY A 1 86 ? 34.179 1.050 -33.409 1.00 91.12 86 GLY A O 1
ATOM 709 N N . LEU A 1 87 ? 32.093 0.290 -33.756 1.00 91.94 87 LEU A N 1
ATOM 710 C CA . LEU A 1 87 ? 32.121 -0.752 -32.724 1.00 91.94 87 LEU A CA 1
ATOM 711 C C . LEU A 1 87 ? 32.697 -2.093 -33.203 1.00 91.94 87 LEU A C 1
ATOM 713 O O . LEU A 1 87 ? 33.068 -2.914 -32.365 1.00 91.94 87 LEU A O 1
ATOM 717 N N . VAL A 1 88 ? 32.830 -2.310 -34.516 1.00 92.25 88 VAL A N 1
ATOM 718 C CA . VAL A 1 88 ? 33.274 -3.590 -35.111 1.00 92.25 88 VAL A CA 1
ATOM 719 C C . VAL A 1 88 ? 34.624 -4.059 -34.548 1.00 92.25 88 VAL A C 1
ATOM 721 O O . VAL A 1 88 ? 34.761 -5.209 -34.146 1.00 92.25 88 VAL A O 1
ATOM 724 N N . ALA A 1 89 ? 35.603 -3.155 -34.442 1.00 92.25 89 ALA A N 1
ATOM 725 C CA . ALA A 1 89 ? 36.949 -3.459 -33.941 1.00 92.25 89 ALA A CA 1
ATOM 726 C C . ALA A 1 89 ? 37.124 -3.227 -32.424 1.00 92.25 89 ALA A C 1
ATOM 728 O O . ALA A 1 89 ? 38.233 -3.328 -31.898 1.00 92.25 89 ALA A O 1
ATOM 729 N N . LYS A 1 90 ? 36.057 -2.859 -31.705 1.00 94.00 90 LYS A N 1
ATOM 730 C CA . LYS A 1 90 ? 36.110 -2.602 -30.258 1.00 94.00 90 LYS A CA 1
ATOM 731 C C . LYS A 1 90 ? 36.073 -3.913 -29.466 1.00 94.00 90 LYS A C 1
ATOM 733 O O . LYS A 1 90 ? 35.538 -4.908 -29.945 1.00 94.00 90 LYS A O 1
ATOM 738 N N . PRO A 1 91 ? 36.596 -3.932 -28.229 1.00 94.88 91 PRO A N 1
ATOM 739 C CA . PRO A 1 91 ? 36.494 -5.113 -27.382 1.00 94.88 91 PRO A CA 1
ATOM 740 C C . PRO A 1 91 ? 35.032 -5.424 -27.026 1.00 94.88 91 PRO A C 1
ATOM 742 O O . PRO A 1 91 ? 34.193 -4.527 -26.913 1.00 94.88 91 PRO A O 1
ATOM 745 N N . ILE A 1 92 ? 34.742 -6.703 -26.774 1.00 90.81 92 ILE A N 1
ATOM 746 C CA . ILE A 1 92 ? 33.373 -7.208 -26.582 1.00 90.81 92 ILE A CA 1
ATOM 747 C C . ILE A 1 92 ? 32.609 -6.529 -25.437 1.00 90.81 92 ILE A C 1
ATOM 749 O O . ILE A 1 92 ? 31.404 -6.322 -25.537 1.00 90.81 92 ILE A O 1
ATOM 753 N N . HIS A 1 93 ? 33.292 -6.115 -24.367 1.00 92.94 93 HIS A N 1
ATOM 754 C CA . HIS A 1 93 ? 32.650 -5.411 -23.254 1.00 92.94 93 HIS A CA 1
ATOM 755 C C . HIS A 1 93 ? 32.127 -4.028 -23.671 1.00 92.94 93 HIS A C 1
ATOM 757 O O . HIS A 1 93 ? 31.059 -3.619 -23.224 1.00 92.94 93 HIS A O 1
ATOM 763 N N . ALA A 1 94 ? 32.845 -3.323 -24.554 1.00 92.94 94 ALA A N 1
ATOM 764 C CA . ALA A 1 94 ? 32.430 -2.022 -25.067 1.00 92.94 94 ALA A CA 1
ATOM 765 C C . ALA A 1 94 ? 31.257 -2.169 -26.046 1.00 92.94 94 ALA A C 1
ATOM 767 O O . ALA A 1 94 ? 30.297 -1.403 -25.972 1.00 92.94 94 ALA A O 1
ATOM 768 N N . GLN A 1 95 ? 31.300 -3.198 -26.900 1.00 92.88 95 GLN A N 1
ATOM 769 C CA . GLN A 1 95 ? 30.187 -3.571 -27.779 1.00 92.88 95 GLN A CA 1
ATOM 770 C C . GLN A 1 95 ? 28.926 -3.903 -26.969 1.00 92.88 95 GLN A C 1
ATOM 772 O O . GLN A 1 95 ? 27.857 -3.352 -27.226 1.00 92.88 95 GLN A O 1
ATOM 777 N N . TYR A 1 96 ? 29.064 -4.747 -25.943 1.00 94.31 96 TYR A N 1
ATOM 778 C CA . TYR A 1 96 ? 27.966 -5.153 -25.071 1.00 94.31 96 TYR A CA 1
ATOM 779 C C . TYR A 1 96 ? 27.382 -3.978 -24.281 1.00 94.31 96 TYR A C 1
ATOM 781 O O . TYR A 1 96 ? 26.167 -3.811 -24.258 1.00 94.31 96 TYR A O 1
ATOM 789 N N . ALA A 1 97 ? 28.221 -3.130 -23.677 1.00 94.50 97 ALA A N 1
ATOM 790 C CA . ALA A 1 97 ? 27.756 -1.957 -22.937 1.00 94.50 97 ALA A CA 1
ATOM 791 C C . ALA A 1 97 ? 26.949 -1.003 -23.832 1.00 94.50 97 ALA A C 1
ATOM 793 O O . ALA A 1 97 ? 25.887 -0.526 -23.431 1.00 94.50 97 ALA A O 1
ATOM 794 N N . LYS A 1 98 ? 27.409 -0.778 -25.070 1.00 92.56 98 LYS A N 1
ATOM 795 C CA . LYS A 1 98 ? 26.689 0.032 -26.059 1.00 92.56 98 LYS A CA 1
ATOM 796 C C . LYS A 1 98 ? 25.389 -0.612 -26.529 1.00 92.56 98 LYS A C 1
ATOM 798 O O . LYS A 1 98 ? 24.375 0.078 -26.589 1.00 92.56 98 LYS A O 1
ATOM 803 N N . ALA A 1 99 ? 25.387 -1.918 -26.786 1.00 93.25 99 ALA A N 1
ATOM 804 C CA . ALA A 1 99 ? 24.177 -2.659 -27.139 1.00 93.25 99 ALA A CA 1
ATOM 805 C C . ALA A 1 99 ? 23.133 -2.628 -26.007 1.00 93.25 99 ALA A C 1
ATOM 807 O O . ALA A 1 99 ? 21.951 -2.399 -26.259 1.00 93.25 99 ALA A O 1
ATOM 808 N N . MET A 1 100 ? 23.571 -2.804 -24.755 1.00 94.25 100 MET A N 1
ATOM 809 C CA . MET A 1 100 ? 22.726 -2.702 -23.561 1.00 94.25 100 MET A CA 1
ATOM 810 C C . MET A 1 100 ? 22.128 -1.308 -23.410 1.00 94.25 100 MET A C 1
ATOM 812 O O . MET A 1 100 ? 20.925 -1.180 -23.206 1.00 94.25 100 MET A O 1
ATOM 816 N N . PHE A 1 101 ? 22.950 -0.266 -23.552 1.00 93.25 101 PHE A N 1
ATOM 817 C CA . PHE A 1 101 ? 22.492 1.118 -23.488 1.00 93.25 101 PHE A CA 1
ATOM 818 C C . PHE A 1 101 ? 21.459 1.424 -24.583 1.00 93.25 101 PHE A C 1
ATOM 820 O O . PHE A 1 101 ? 20.379 1.925 -24.280 1.00 93.25 101 PHE A O 1
ATOM 827 N N . ARG A 1 102 ? 21.736 1.035 -25.835 1.00 91.56 102 ARG A N 1
ATOM 828 C CA . ARG A 1 102 ? 20.805 1.184 -26.967 1.00 91.56 102 ARG A CA 1
ATOM 829 C C . ARG A 1 102 ? 19.473 0.471 -26.719 1.00 91.56 102 ARG A C 1
ATOM 831 O O . ARG A 1 102 ? 18.415 1.071 -26.895 1.00 91.56 102 ARG A O 1
ATOM 838 N N . SER A 1 103 ? 19.522 -0.787 -26.276 1.00 93.12 103 SER A N 1
ATOM 839 C CA . SER A 1 103 ? 18.343 -1.593 -25.927 1.00 93.12 103 SER A CA 1
ATOM 840 C C . SER A 1 103 ? 17.506 -0.930 -24.831 1.00 93.12 103 SER A C 1
ATOM 842 O O . SER A 1 103 ? 16.292 -0.781 -24.979 1.00 93.12 103 SER A O 1
ATOM 844 N N . LEU A 1 104 ? 18.161 -0.453 -23.768 1.00 92.88 104 LEU A N 1
ATOM 845 C CA . LEU A 1 104 ? 17.510 0.246 -22.664 1.00 92.88 104 LEU A CA 1
ATOM 846 C C . LEU A 1 104 ? 16.814 1.526 -23.141 1.00 92.88 104 LEU A C 1
ATOM 848 O O . LEU A 1 104 ? 15.658 1.757 -22.792 1.00 92.88 104 LEU A O 1
ATOM 852 N N . CYS A 1 105 ? 17.484 2.324 -23.976 1.00 92.50 105 CYS A N 1
ATOM 853 C CA . CYS A 1 105 ? 16.904 3.531 -24.553 1.00 92.50 105 CYS A CA 1
ATOM 854 C C . CYS A 1 105 ? 15.663 3.224 -25.398 1.00 92.50 105 CYS A C 1
ATOM 856 O O . CYS A 1 105 ? 14.629 3.853 -25.193 1.00 92.50 105 CYS A O 1
ATOM 858 N N . HIS A 1 106 ? 15.715 2.219 -26.280 1.00 91.69 106 HIS A N 1
ATOM 859 C CA . HIS A 1 106 ? 14.537 1.796 -27.041 1.00 91.69 106 HIS A CA 1
ATOM 860 C C . HIS A 1 106 ? 13.393 1.350 -26.120 1.00 91.69 106 HIS A C 1
ATOM 862 O O . HIS A 1 106 ? 12.251 1.756 -26.321 1.00 91.69 106 HIS A O 1
ATOM 868 N N . MET A 1 107 ? 13.686 0.541 -25.098 1.00 92.12 107 MET A N 1
ATOM 869 C CA . MET A 1 107 ? 12.666 0.044 -24.171 1.00 92.12 107 MET A CA 1
ATOM 870 C C . MET A 1 107 ? 12.027 1.159 -23.334 1.00 92.12 107 MET A C 1
ATOM 872 O O . MET A 1 107 ? 10.840 1.090 -23.031 1.00 92.12 107 MET A O 1
ATOM 876 N N . MET A 1 108 ? 12.795 2.189 -22.978 1.00 91.38 108 MET A N 1
ATOM 877 C CA . MET A 1 108 ? 12.306 3.361 -22.246 1.00 91.38 108 MET A CA 1
ATOM 878 C C . MET A 1 108 ? 11.777 4.471 -23.160 1.00 91.38 108 MET A C 1
ATOM 880 O O . MET A 1 108 ? 11.437 5.546 -22.673 1.00 91.38 108 MET A O 1
ATOM 884 N N . THR A 1 109 ? 11.707 4.245 -24.477 1.00 90.31 109 THR A N 1
ATOM 885 C CA . THR A 1 109 ? 11.338 5.267 -25.475 1.00 90.31 109 THR A CA 1
ATOM 886 C C . THR A 1 109 ? 12.197 6.538 -25.405 1.00 90.31 109 THR A C 1
ATOM 888 O O . THR A 1 109 ? 11.757 7.628 -25.761 1.00 90.31 109 THR A O 1
ATOM 891 N N . LEU A 1 110 ? 13.446 6.404 -24.951 1.00 91.00 110 LEU A N 1
ATOM 892 C CA . LEU A 1 110 ? 14.411 7.494 -24.859 1.00 91.00 110 LEU A CA 1
ATOM 893 C C . LEU A 1 110 ? 15.199 7.604 -26.162 1.00 91.00 110 LEU A C 1
ATOM 895 O O . LEU A 1 110 ? 15.795 6.632 -26.631 1.00 91.00 110 LEU A O 1
ATOM 899 N N . ASN A 1 111 ? 15.247 8.810 -26.722 1.00 81.81 111 ASN A N 1
ATOM 900 C CA . ASN A 1 111 ? 16.139 9.114 -27.832 1.00 81.81 111 ASN A CA 1
ATOM 901 C C . ASN A 1 111 ? 17.502 9.553 -27.283 1.00 81.81 111 ASN A C 1
ATOM 903 O O . ASN A 1 111 ? 17.576 10.465 -26.465 1.00 81.81 111 ASN A O 1
ATOM 907 N N . TYR A 1 112 ? 18.573 8.914 -27.745 1.00 76.25 112 TYR A N 1
ATOM 908 C CA . TYR A 1 112 ? 19.941 9.212 -27.321 1.00 76.25 112 TYR A CA 1
ATOM 909 C C . TYR A 1 112 ? 20.810 9.797 -28.448 1.00 76.25 112 TYR A C 1
ATOM 911 O O . TYR A 1 112 ? 22.034 9.823 -28.341 1.00 76.25 112 TYR A O 1
ATOM 919 N N . GLY A 1 113 ? 20.185 10.280 -29.527 1.00 63.72 113 GLY A N 1
ATOM 920 C CA . GLY A 1 113 ? 20.872 10.973 -30.619 1.00 63.72 113 GLY A CA 1
ATOM 921 C C . GLY A 1 113 ? 21.503 10.050 -31.662 1.00 63.72 113 GLY A C 1
ATOM 922 O O . GLY A 1 113 ? 22.295 10.518 -32.475 1.00 63.72 113 GLY A O 1
ATOM 923 N N . SER A 1 114 ? 21.167 8.755 -31.670 1.00 69.00 114 SER A N 1
ATOM 924 C CA . SER A 1 114 ? 21.550 7.864 -32.771 1.00 69.00 114 SER A CA 1
ATOM 925 C C . SER A 1 114 ? 20.723 8.160 -34.020 1.00 69.00 114 SER A C 1
ATOM 927 O O . SER A 1 114 ? 19.512 8.369 -33.909 1.00 69.00 114 SER A O 1
ATOM 929 N N . GLU A 1 115 ? 21.343 8.104 -35.202 1.00 73.00 115 GLU A N 1
ATOM 930 C CA . GLU A 1 115 ? 20.607 8.159 -36.469 1.00 73.00 115 GLU A CA 1
ATOM 931 C C . GLU A 1 115 ? 19.495 7.098 -36.511 1.00 73.00 115 GLU A C 1
ATOM 933 O O . GLU A 1 115 ? 19.640 5.984 -35.993 1.00 73.00 115 GLU A O 1
ATOM 938 N N . ILE A 1 116 ? 18.370 7.458 -37.137 1.00 77.38 116 ILE A N 1
ATOM 939 C CA . ILE A 1 116 ? 17.264 6.528 -37.375 1.00 77.38 116 ILE A CA 1
ATOM 940 C C . ILE A 1 116 ? 17.801 5.368 -38.227 1.00 77.38 116 ILE A C 1
ATOM 942 O O . ILE A 1 116 ? 18.486 5.632 -39.223 1.00 77.38 116 ILE A O 1
ATOM 946 N N . PRO A 1 117 ? 17.505 4.102 -37.871 1.00 81.56 117 PRO A N 1
ATOM 947 C CA . PRO A 1 117 ? 17.976 2.963 -38.640 1.00 81.56 117 PRO A CA 1
ATOM 948 C C . PRO A 1 117 ? 17.569 3.074 -40.109 1.00 81.56 117 PRO A C 1
ATOM 950 O O . PRO A 1 117 ? 16.389 3.219 -40.429 1.00 81.56 117 PRO A O 1
ATOM 953 N N . LYS A 1 118 ? 18.553 2.998 -41.007 1.00 79.88 118 LYS A N 1
ATOM 954 C CA . LYS A 1 118 ? 18.325 3.051 -42.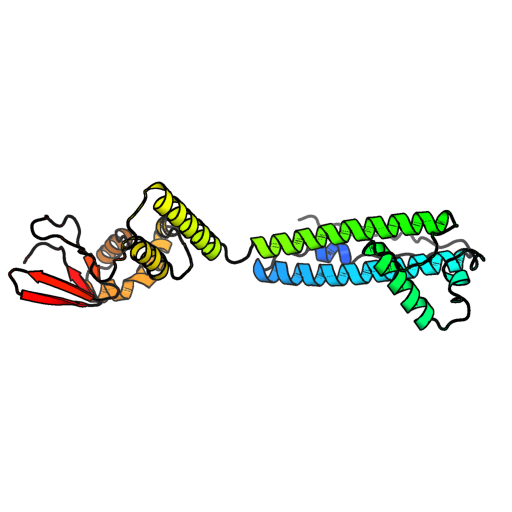461 1.00 79.88 118 LYS A CA 1
ATOM 955 C C . LYS A 1 118 ? 17.972 1.669 -43.020 1.00 79.88 118 LYS A C 1
ATOM 957 O O . LYS A 1 118 ? 17.346 1.567 -44.072 1.00 79.88 118 LYS A O 1
ATOM 962 N N . GLY A 1 119 ? 18.370 0.600 -42.324 1.00 84.81 119 GLY A N 1
ATOM 963 C CA . GLY A 1 119 ? 18.060 -0.778 -42.691 1.00 84.81 119 GLY A CA 1
ATOM 964 C C . GLY A 1 119 ? 16.657 -1.203 -42.251 1.00 84.81 119 GLY A C 1
ATOM 965 O O . GLY A 1 119 ? 16.265 -0.998 -41.105 1.00 84.81 119 GLY A O 1
ATOM 966 N N . ILE A 1 120 ? 15.920 -1.876 -43.140 1.00 88.25 120 ILE A N 1
ATOM 967 C CA . ILE A 1 120 ? 14.567 -2.388 -42.852 1.00 88.25 120 ILE A CA 1
ATOM 968 C C . ILE A 1 120 ? 14.585 -3.389 -41.682 1.00 88.25 120 ILE A C 1
ATOM 970 O O . ILE A 1 120 ? 13.703 -3.359 -40.826 1.00 88.25 120 ILE A O 1
ATOM 974 N N . SER A 1 121 ? 15.598 -4.258 -41.612 1.00 88.31 121 SER A N 1
ATOM 975 C CA . SER A 1 121 ? 15.756 -5.240 -40.530 1.00 88.31 121 SER A CA 1
ATOM 976 C C . SER A 1 121 ? 15.992 -4.574 -39.169 1.00 88.31 121 SER A C 1
ATOM 978 O O . SER A 1 121 ? 15.382 -4.962 -38.173 1.00 88.31 121 SER A O 1
ATOM 980 N N . GLU A 1 122 ? 16.826 -3.534 -39.125 1.00 88.75 122 GLU A N 1
ATOM 981 C CA . GLU A 1 122 ? 17.069 -2.744 -37.916 1.00 88.75 122 GLU A CA 1
ATOM 982 C C . GLU A 1 122 ? 15.824 -1.976 -37.467 1.00 88.75 122 GLU A C 1
ATOM 984 O O . GLU A 1 122 ? 15.552 -1.902 -36.269 1.00 88.75 122 GLU A O 1
ATOM 989 N N . LEU A 1 123 ? 15.049 -1.443 -38.417 1.00 90.19 123 LEU A N 1
ATOM 990 C CA . LEU A 1 123 ? 13.801 -0.741 -38.131 1.00 90.19 123 LEU A CA 1
ATOM 991 C C . LEU A 1 123 ? 12.777 -1.673 -37.470 1.00 90.19 123 LEU A C 1
ATOM 993 O O . LEU A 1 123 ? 12.207 -1.323 -36.438 1.00 90.19 123 LEU A O 1
ATOM 997 N N . TRP A 1 124 ? 12.582 -2.883 -38.003 1.00 91.81 124 TRP A N 1
ATOM 998 C CA . TRP A 1 124 ? 11.698 -3.874 -37.380 1.00 91.81 124 TRP A CA 1
ATOM 999 C C . TRP A 1 124 ? 12.166 -4.279 -35.981 1.00 91.81 124 TRP A C 1
ATOM 1001 O O . TRP A 1 124 ? 11.346 -4.371 -35.067 1.00 91.81 124 TRP A O 1
ATOM 1011 N N . MET A 1 125 ? 13.474 -4.453 -35.774 1.00 89.12 125 MET A N 1
ATOM 1012 C CA . MET A 1 125 ? 14.021 -4.718 -34.439 1.00 89.12 125 MET A CA 1
ATOM 1013 C C . MET A 1 125 ? 13.779 -3.562 -33.469 1.00 89.12 125 MET A C 1
ATOM 1015 O O . MET A 1 125 ? 13.441 -3.798 -32.309 1.00 89.12 125 MET A O 1
ATOM 1019 N N . MET A 1 126 ? 13.918 -2.318 -33.931 1.00 90.94 126 MET A N 1
ATOM 1020 C CA . MET A 1 126 ? 13.620 -1.131 -33.134 1.00 90.94 126 MET A CA 1
ATOM 1021 C C . MET A 1 126 ? 12.138 -1.087 -32.741 1.00 90.94 126 MET A C 1
ATOM 1023 O O . MET A 1 126 ? 11.840 -0.878 -31.567 1.00 90.94 126 MET A O 1
ATOM 1027 N N . ILE A 1 127 ? 11.221 -1.357 -33.677 1.00 92.69 127 ILE A N 1
ATOM 1028 C CA . ILE A 1 127 ? 9.775 -1.423 -33.408 1.00 92.69 127 ILE A CA 1
ATOM 1029 C C . ILE A 1 127 ? 9.475 -2.487 -32.345 1.00 92.69 127 ILE A C 1
ATOM 1031 O O . ILE A 1 127 ? 8.861 -2.174 -31.329 1.00 92.69 127 ILE A O 1
ATOM 1035 N N . ILE A 1 128 ? 9.970 -3.718 -32.521 1.00 92.50 128 ILE A N 1
ATOM 1036 C CA . ILE A 1 128 ? 9.762 -4.819 -31.563 1.00 92.50 128 ILE A CA 1
ATOM 1037 C C . ILE A 1 128 ? 10.323 -4.457 -30.181 1.00 92.50 128 ILE A C 1
ATOM 1039 O O . ILE A 1 128 ? 9.673 -4.691 -29.158 1.00 92.50 128 ILE A O 1
ATOM 1043 N N . SER A 1 129 ? 11.515 -3.859 -30.143 1.00 93.19 129 SER A N 1
ATOM 1044 C CA . SER A 1 129 ? 12.172 -3.414 -28.914 1.00 93.19 129 SER A CA 1
ATOM 1045 C C . SER A 1 129 ? 11.352 -2.357 -28.171 1.00 93.19 129 SER A C 1
ATOM 1047 O O . SER A 1 129 ? 11.169 -2.468 -26.958 1.00 93.19 129 SER A O 1
ATOM 1049 N N . ILE A 1 130 ? 10.849 -1.346 -28.885 1.00 94.31 130 ILE A N 1
ATOM 1050 C CA . ILE A 1 130 ? 10.013 -0.283 -28.315 1.00 94.31 130 ILE A CA 1
ATOM 1051 C C . ILE A 1 130 ? 8.705 -0.871 -27.787 1.00 94.31 130 ILE A C 1
ATOM 1053 O O . ILE A 1 130 ? 8.383 -0.674 -26.619 1.00 94.31 130 ILE A O 1
ATOM 1057 N N . THR A 1 131 ? 7.990 -1.661 -28.595 1.00 92.50 131 THR A N 1
ATOM 1058 C CA . THR A 1 131 ? 6.723 -2.284 -28.184 1.00 92.50 131 THR A CA 1
ATOM 1059 C C . THR A 1 131 ? 6.898 -3.155 -26.940 1.00 92.50 131 THR A C 1
ATOM 1061 O O . THR A 1 131 ? 6.103 -3.063 -26.005 1.00 92.50 131 THR A O 1
ATOM 1064 N N . THR A 1 132 ? 7.965 -3.959 -26.886 1.00 89.62 132 THR A N 1
ATOM 1065 C CA . THR A 1 132 ? 8.276 -4.794 -25.715 1.00 89.62 132 THR A CA 1
ATOM 1066 C C . THR A 1 132 ? 8.519 -3.936 -24.471 1.00 89.62 132 THR A C 1
ATOM 1068 O O . THR A 1 132 ? 7.985 -4.233 -23.403 1.00 89.62 132 THR A O 1
ATOM 1071 N N . GLY A 1 133 ? 9.280 -2.846 -24.605 1.00 90.50 133 GLY A N 1
ATOM 1072 C CA . GLY A 1 133 ? 9.528 -1.902 -23.517 1.00 90.50 133 GLY A CA 1
ATOM 1073 C C . GLY A 1 133 ? 8.262 -1.225 -22.997 1.00 90.50 133 GLY A C 1
ATOM 1074 O O . GLY A 1 133 ? 8.025 -1.225 -21.790 1.00 90.50 133 GLY A O 1
ATOM 1075 N N . THR A 1 134 ? 7.403 -0.730 -23.893 1.00 90.75 134 THR A N 1
ATOM 1076 C CA . THR A 1 134 ? 6.134 -0.082 -23.531 1.00 90.75 134 THR A CA 1
ATOM 1077 C C . THR A 1 134 ? 5.208 -1.025 -22.761 1.00 90.75 134 THR A C 1
ATOM 1079 O O . THR A 1 134 ? 4.655 -0.638 -21.732 1.00 90.75 134 THR A O 1
ATOM 1082 N N . VAL A 1 135 ? 5.071 -2.278 -23.210 1.00 88.62 135 VAL A N 1
ATOM 1083 C CA . VAL A 1 135 ? 4.251 -3.286 -22.516 1.00 88.62 135 VAL A CA 1
ATOM 1084 C C . VAL A 1 135 ? 4.813 -3.584 -21.124 1.00 88.62 135 VAL A C 1
ATOM 1086 O O . VAL A 1 135 ? 4.062 -3.603 -20.150 1.00 88.62 135 VAL A O 1
ATOM 1089 N N . LEU A 1 136 ? 6.130 -3.773 -20.999 1.00 86.38 136 LEU A N 1
ATOM 1090 C CA . LEU A 1 136 ? 6.765 -4.029 -19.703 1.00 86.38 136 LEU A CA 1
ATOM 1091 C C . LEU A 1 136 ? 6.618 -2.847 -18.741 1.00 86.38 136 LEU A C 1
ATOM 1093 O O . LEU A 1 136 ? 6.309 -3.058 -17.569 1.00 86.38 136 LEU A O 1
ATOM 1097 N N . TYR A 1 137 ? 6.789 -1.617 -19.227 1.00 87.62 137 TYR A N 1
ATOM 1098 C CA . TYR A 1 137 ? 6.587 -0.411 -18.426 1.00 87.62 137 TYR A CA 1
ATOM 1099 C C . TYR A 1 137 ? 5.153 -0.322 -17.889 1.00 87.62 137 TYR A C 1
ATOM 1101 O O . TYR A 1 137 ? 4.957 -0.104 -16.693 1.00 87.62 137 TYR A O 1
ATOM 1109 N N . ALA A 1 138 ? 4.152 -0.576 -18.739 1.00 87.50 138 ALA A N 1
ATOM 1110 C CA . ALA A 1 138 ? 2.749 -0.590 -18.329 1.00 87.50 138 ALA A CA 1
ATOM 1111 C C . ALA A 1 138 ? 2.468 -1.649 -17.246 1.00 87.50 138 ALA A C 1
ATOM 1113 O O . ALA A 1 138 ? 1.769 -1.368 -16.272 1.00 87.50 138 ALA A O 1
ATOM 1114 N N . LEU A 1 139 ? 3.052 -2.847 -17.371 1.00 83.81 139 LEU A N 1
ATOM 1115 C CA . LEU A 1 139 ? 2.914 -3.913 -16.374 1.00 83.81 139 LEU A CA 1
ATOM 1116 C C . LEU A 1 139 ? 3.545 -3.539 -15.027 1.00 83.81 139 LEU A C 1
ATOM 1118 O O . LEU A 1 139 ? 2.936 -3.771 -13.982 1.00 83.81 139 LEU A O 1
ATOM 1122 N N . VAL A 1 140 ? 4.742 -2.945 -15.033 1.00 84.38 140 VAL A N 1
ATOM 1123 C CA . VAL A 1 140 ? 5.401 -2.467 -13.804 1.00 84.38 140 VAL A CA 1
ATOM 1124 C C . VAL A 1 140 ? 4.567 -1.392 -13.132 1.00 84.38 140 VAL A C 1
ATOM 1126 O O . VAL A 1 140 ? 4.334 -1.471 -11.927 1.00 84.38 140 VAL A O 1
ATOM 1129 N N . LEU A 1 141 ? 4.089 -0.415 -13.904 1.00 86.75 141 LEU A N 1
ATOM 1130 C CA . LEU A 1 141 ? 3.249 0.656 -13.386 1.00 86.75 141 LEU A CA 1
ATOM 1131 C C . LEU A 1 141 ? 1.986 0.084 -12.734 1.00 86.75 141 LEU A C 1
ATOM 1133 O O . LEU A 1 141 ? 1.700 0.406 -11.585 1.00 86.75 141 LEU A O 1
ATOM 1137 N N . ALA A 1 142 ? 1.300 -0.847 -13.405 1.00 83.50 142 ALA A N 1
ATOM 1138 C CA . ALA A 1 142 ? 0.126 -1.521 -12.856 1.00 83.50 142 ALA A CA 1
ATOM 1139 C C . ALA A 1 142 ? 0.430 -2.255 -11.537 1.00 83.50 142 ALA A C 1
ATOM 1141 O O . ALA A 1 142 ? -0.353 -2.184 -10.589 1.00 83.50 142 ALA A O 1
ATOM 1142 N N . LYS A 1 143 ? 1.585 -2.926 -11.440 1.00 81.06 143 LYS A N 1
ATOM 1143 C CA . LYS A 1 143 ? 2.019 -3.613 -10.214 1.00 81.06 143 LYS A CA 1
ATOM 1144 C C . LYS A 1 143 ? 2.329 -2.639 -9.075 1.00 81.06 143 LYS A C 1
ATOM 1146 O O . LYS A 1 143 ? 1.927 -2.901 -7.943 1.00 81.06 143 LYS A O 1
ATOM 1151 N N . ILE A 1 144 ? 2.988 -1.515 -9.358 1.00 83.94 144 ILE A N 1
ATOM 1152 C CA . ILE A 1 144 ? 3.255 -0.460 -8.366 1.00 83.94 144 ILE A CA 1
ATOM 1153 C C . ILE A 1 144 ? 1.939 0.156 -7.876 1.00 83.94 144 ILE A C 1
ATOM 1155 O O . ILE A 1 144 ? 1.751 0.318 -6.671 1.00 83.94 144 ILE A O 1
ATOM 1159 N N . THR A 1 145 ? 1.000 0.444 -8.779 1.00 84.00 145 THR A N 1
ATOM 1160 C CA . THR A 1 145 ? -0.325 0.964 -8.416 1.00 84.00 145 THR A CA 1
ATOM 1161 C C . THR A 1 145 ? -1.108 -0.033 -7.562 1.00 84.00 145 THR A C 1
ATOM 1163 O O . THR A 1 145 ? -1.692 0.359 -6.552 1.00 84.00 145 THR A O 1
ATOM 1166 N N . ALA A 1 146 ? -1.076 -1.325 -7.903 1.00 80.56 146 ALA A N 1
ATOM 1167 C CA . ALA A 1 146 ? -1.701 -2.368 -7.094 1.00 80.56 146 ALA A CA 1
ATOM 1168 C C . ALA A 1 146 ? -1.093 -2.413 -5.682 1.00 80.56 146 ALA A C 1
ATOM 1170 O O . ALA A 1 146 ? -1.822 -2.354 -4.695 1.00 80.56 146 ALA A O 1
ATOM 1171 N N . LEU A 1 147 ? 0.237 -2.413 -5.571 1.00 76.94 147 LEU A N 1
ATOM 1172 C CA . LEU A 1 147 ? 0.954 -2.345 -4.294 1.00 76.94 147 LEU A CA 1
ATOM 1173 C C . LEU A 1 147 ? 0.549 -1.137 -3.444 1.00 76.94 147 LEU A C 1
ATOM 1175 O O . LEU A 1 147 ? 0.284 -1.289 -2.253 1.00 76.94 147 LEU A O 1
ATOM 1179 N N . ALA A 1 148 ? 0.475 0.045 -4.056 1.00 78.50 148 ALA A N 1
ATOM 1180 C CA . ALA A 1 148 ? 0.048 1.261 -3.375 1.00 78.50 148 ALA A CA 1
ATOM 1181 C C . ALA A 1 148 ? -1.402 1.144 -2.874 1.00 78.50 148 ALA A C 1
ATOM 1183 O O . ALA A 1 148 ? -1.697 1.525 -1.743 1.00 78.50 148 ALA A O 1
ATOM 1184 N N . SER A 1 149 ? -2.294 0.551 -3.673 1.00 71.44 149 SER A N 1
ATOM 1185 C CA . SER A 1 149 ? -3.708 0.380 -3.313 1.00 71.44 149 SER A CA 1
ATOM 1186 C C . SER A 1 149 ? -3.955 -0.643 -2.200 1.00 71.44 149 SER A C 1
ATOM 1188 O O . SER A 1 149 ? -4.945 -0.530 -1.483 1.00 71.44 149 SER A O 1
ATOM 1190 N N . MET A 1 150 ? -3.058 -1.622 -2.042 1.00 66.38 150 MET A N 1
ATOM 1191 C CA . MET A 1 150 ? -3.132 -2.651 -1.000 1.00 66.38 150 MET A CA 1
ATOM 1192 C C . MET A 1 150 ? -2.526 -2.202 0.337 1.00 66.38 150 MET A C 1
ATOM 1194 O O . MET A 1 150 ? -2.490 -2.986 1.288 1.00 66.38 150 MET A O 1
ATOM 1198 N N . SER A 1 151 ? -2.019 -0.969 0.422 1.00 65.19 151 SER A N 1
ATOM 1199 C CA . SER A 1 151 ? -1.494 -0.428 1.673 1.00 65.19 151 SER A CA 1
ATOM 1200 C C . SER A 1 151 ? -2.626 -0.215 2.693 1.00 65.19 151 SER A C 1
ATOM 1202 O O . SER A 1 151 ? -3.680 0.317 2.362 1.00 65.19 151 SER A O 1
ATOM 1204 N N . ASN A 1 152 ? -2.416 -0.724 3.916 1.00 75.19 152 ASN A N 1
ATOM 1205 C CA . ASN A 1 152 ? -3.262 -0.616 5.116 1.00 75.19 152 ASN A CA 1
ATOM 1206 C C . ASN A 1 152 ? -4.762 -0.316 4.871 1.00 75.19 152 ASN A C 1
ATOM 1208 O O . ASN A 1 152 ? -5.197 0.818 5.090 1.00 75.19 152 ASN A O 1
ATOM 1212 N N . PRO A 1 153 ? -5.589 -1.316 4.506 1.00 81.50 153 PRO A N 1
ATOM 1213 C CA . PRO A 1 153 ? -7.013 -1.100 4.229 1.00 81.50 153 PRO A CA 1
ATOM 1214 C C . PRO A 1 153 ? -7.778 -0.492 5.415 1.00 81.50 153 PRO A C 1
ATOM 1216 O O . PRO A 1 153 ? -8.618 0.376 5.210 1.00 81.50 153 PRO A O 1
ATOM 1219 N N . SER A 1 154 ? -7.441 -0.863 6.656 1.00 85.94 154 SER A N 1
ATOM 1220 C CA . SER A 1 154 ? -8.047 -0.283 7.868 1.00 85.94 154 SER A CA 1
ATOM 1221 C C . SER A 1 154 ? -7.695 1.194 8.072 1.00 85.94 154 SER A C 1
ATOM 1223 O O . SER A 1 154 ? -8.487 1.960 8.616 1.00 85.94 154 SER A O 1
ATOM 1225 N N . GLN A 1 155 ? -6.493 1.604 7.658 1.00 86.56 155 GLN A N 1
ATOM 1226 C CA . GLN A 1 155 ? -6.058 2.997 7.729 1.00 86.56 155 GLN A CA 1
ATOM 1227 C C . GLN A 1 155 ? -6.739 3.820 6.636 1.00 86.56 155 GLN A C 1
ATOM 1229 O O . GLN A 1 155 ? -7.226 4.912 6.904 1.00 86.56 155 GLN A O 1
ATOM 1234 N N . ARG A 1 156 ? -6.853 3.263 5.426 1.00 86.56 156 ARG A N 1
ATOM 1235 C CA . ARG A 1 156 ? -7.604 3.892 4.339 1.00 86.56 156 ARG A CA 1
ATOM 1236 C C . ARG A 1 156 ? -9.078 4.075 4.702 1.00 86.56 156 ARG A C 1
ATOM 1238 O O . ARG A 1 156 ? -9.597 5.170 4.552 1.00 86.56 156 ARG A O 1
ATOM 1245 N N . ALA A 1 157 ? -9.717 3.050 5.268 1.00 89.19 157 ALA A N 1
ATOM 1246 C CA . ALA A 1 157 ? -11.093 3.147 5.757 1.00 89.19 157 ALA A CA 1
ATOM 1247 C C . ALA A 1 157 ? -11.255 4.238 6.834 1.00 89.19 157 ALA A C 1
ATOM 1249 O O . ALA A 1 157 ? -12.244 4.970 6.836 1.00 89.19 157 ALA A O 1
ATOM 1250 N N . TYR A 1 158 ? -10.266 4.390 7.722 1.00 91.56 158 TYR A N 1
ATOM 1251 C CA . TYR A 1 158 ? -10.241 5.477 8.704 1.00 91.56 158 TYR A CA 1
ATOM 1252 C C . TYR A 1 158 ? -10.132 6.858 8.043 1.00 91.56 158 TYR A C 1
ATOM 1254 O O . TYR A 1 158 ? -10.859 7.780 8.413 1.00 91.56 158 TYR A O 1
ATOM 1262 N N . GLU A 1 159 ? -9.246 7.008 7.059 1.00 90.62 159 GLU A N 1
ATOM 1263 C CA . GLU A 1 159 ? -9.088 8.249 6.297 1.00 90.62 159 GLU A CA 1
ATOM 1264 C C . GLU A 1 159 ? -10.365 8.601 5.521 1.00 90.62 159 GLU A C 1
ATOM 1266 O O . GLU A 1 159 ? -10.802 9.751 5.565 1.00 90.62 159 GLU A O 1
ATOM 1271 N N . ASP A 1 160 ? -11.016 7.615 4.901 1.00 91.88 160 ASP A N 1
ATOM 1272 C CA . ASP A 1 160 ? -12.292 7.783 4.202 1.00 91.88 160 ASP A CA 1
ATOM 1273 C C . ASP A 1 160 ? -13.391 8.265 5.168 1.00 91.88 160 ASP A C 1
ATOM 1275 O O . ASP A 1 160 ? -14.037 9.285 4.910 1.00 91.88 160 ASP A O 1
ATOM 1279 N N . LYS A 1 161 ? -13.538 7.632 6.342 1.00 91.94 161 LYS A N 1
ATOM 1280 C CA . LYS A 1 161 ? -14.489 8.073 7.382 1.00 91.94 161 LYS A CA 1
ATOM 1281 C C . LYS A 1 161 ? -14.187 9.471 7.917 1.00 91.94 161 LYS A C 1
ATOM 1283 O O . LYS A 1 161 ? -15.098 10.265 8.153 1.00 91.94 161 LYS A O 1
ATOM 1288 N N . ARG A 1 162 ? -12.909 9.810 8.090 1.00 93.00 162 ARG A N 1
ATOM 1289 C CA . ARG A 1 162 ? -12.484 11.152 8.511 1.00 93.00 162 ARG A CA 1
ATOM 1290 C C . ARG A 1 162 ? -12.844 12.207 7.459 1.00 93.00 162 ARG A C 1
ATOM 1292 O O . ARG A 1 162 ? -13.271 13.305 7.821 1.00 93.00 162 ARG A O 1
ATOM 1299 N N . ASN A 1 163 ? -12.692 11.881 6.177 1.00 94.50 163 ASN A N 1
ATOM 1300 C CA . ASN A 1 163 ? -13.077 12.757 5.071 1.00 94.50 163 ASN A CA 1
ATOM 1301 C C . ASN A 1 163 ? -14.601 12.947 5.011 1.00 94.50 163 ASN A C 1
ATOM 1303 O O . ASN A 1 163 ? -15.064 14.077 4.851 1.00 94.50 163 ASN A O 1
ATOM 1307 N N . GLU A 1 164 ? -15.389 11.886 5.217 1.00 95.00 164 GLU A N 1
ATOM 1308 C CA . GLU A 1 164 ? -16.852 11.982 5.345 1.00 95.00 164 GLU A CA 1
ATOM 1309 C C . GLU A 1 164 ? -17.260 12.943 6.472 1.00 95.00 164 GLU A C 1
ATOM 1311 O O . GLU A 1 164 ? -18.090 13.831 6.256 1.00 95.00 164 GLU A O 1
ATOM 1316 N N . LEU A 1 165 ? -16.631 12.836 7.650 1.00 94.44 165 LEU A N 1
ATOM 1317 C CA . LEU A 1 165 ? -16.868 13.761 8.762 1.00 94.44 165 LEU A CA 1
ATOM 1318 C C . LEU A 1 165 ? -16.535 15.211 8.377 1.00 94.44 165 LEU A C 1
ATOM 1320 O O . LEU A 1 165 ? -17.288 16.128 8.706 1.00 94.44 165 LEU A O 1
ATOM 1324 N N . GLN A 1 166 ? -15.437 15.441 7.655 1.00 93.88 166 GLN A N 1
ATOM 1325 C CA . GLN A 1 166 ? -15.066 16.780 7.194 1.00 93.88 166 GLN A CA 1
ATOM 1326 C C . GLN A 1 166 ? -16.121 17.379 6.254 1.00 93.88 166 GLN A C 1
ATOM 1328 O O . GLN A 1 166 ? -16.488 18.551 6.392 1.00 93.88 166 GLN A O 1
ATOM 1333 N N . VAL A 1 167 ? -16.633 16.577 5.317 1.00 95.81 167 VAL A N 1
ATOM 1334 C CA . VAL A 1 167 ? -17.722 16.986 4.420 1.00 95.81 167 VAL A CA 1
ATOM 1335 C C . VAL A 1 167 ? -18.988 17.286 5.223 1.00 95.81 167 VAL A C 1
ATOM 1337 O O . VAL A 1 167 ? -19.619 18.318 4.992 1.00 95.81 167 VAL A O 1
ATOM 1340 N N . TYR A 1 168 ? -19.324 16.447 6.206 1.00 96.25 168 TYR A N 1
ATOM 1341 C CA . TYR A 1 168 ? -20.478 16.637 7.084 1.00 96.25 168 TYR A CA 1
ATOM 1342 C C . TYR A 1 168 ? -20.402 17.946 7.882 1.00 96.25 168 TYR A C 1
ATOM 1344 O O . TYR A 1 168 ? -21.345 18.738 7.855 1.00 96.25 168 TYR A O 1
ATOM 1352 N N . VAL A 1 169 ? -19.263 18.213 8.530 1.00 95.81 169 VAL A N 1
ATOM 1353 C CA . VAL A 1 169 ? -18.994 19.448 9.286 1.00 95.81 169 VAL A CA 1
ATOM 1354 C C . VAL A 1 169 ? -19.228 20.682 8.416 1.00 95.81 169 VAL A C 1
ATOM 1356 O O . VAL A 1 169 ? -19.922 21.613 8.830 1.00 95.81 169 VAL A O 1
ATOM 1359 N N . ARG A 1 170 ? -18.684 20.672 7.192 1.00 93.06 170 ARG A N 1
ATOM 1360 C CA . ARG A 1 170 ? -18.829 21.777 6.239 1.00 93.06 170 ARG A CA 1
ATOM 1361 C C . ARG A 1 170 ? -20.273 21.938 5.775 1.00 93.06 170 ARG A C 1
ATOM 1363 O O . ARG A 1 170 ? -20.754 23.061 5.688 1.00 93.06 170 ARG A O 1
ATOM 1370 N N . HIS A 1 171 ? -20.953 20.833 5.479 1.00 96.69 171 HIS A N 1
ATOM 1371 C CA . HIS A 1 171 ? -22.330 20.840 4.992 1.00 96.69 171 HIS A CA 1
ATOM 1372 C C . HIS A 1 171 ? -23.332 21.308 6.057 1.00 96.69 171 HIS A C 1
ATOM 1374 O O . HIS A 1 171 ? -24.320 21.959 5.731 1.00 96.69 171 HIS A O 1
ATOM 1380 N N . LYS A 1 172 ? -23.083 20.986 7.332 1.00 96.69 172 LYS A N 1
ATOM 1381 C CA . LYS A 1 172 ? -23.946 21.370 8.458 1.00 96.69 172 LYS A CA 1
ATOM 1382 C C . LYS A 1 172 ? -23.546 22.678 9.139 1.00 96.69 172 LYS A C 1
ATOM 1384 O O . LYS A 1 172 ? -24.236 23.075 10.071 1.00 96.69 172 LYS A O 1
ATOM 1389 N N . HIS A 1 173 ? -22.481 23.342 8.683 1.00 94.06 173 HIS A N 1
ATOM 1390 C CA . HIS A 1 173 ? -21.969 24.584 9.275 1.00 94.06 173 HIS A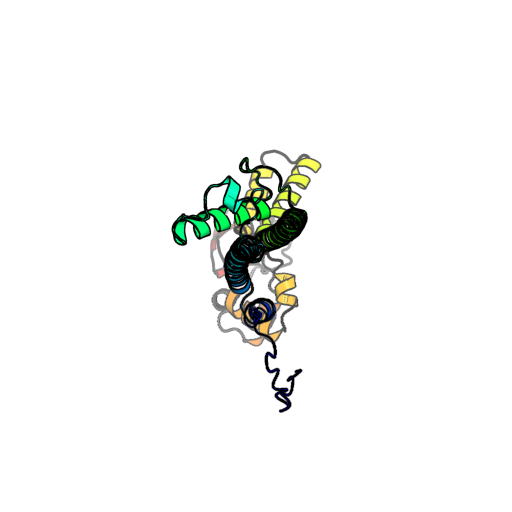 CA 1
ATOM 1391 C C . HIS A 1 173 ? -21.788 24.476 10.799 1.00 94.06 173 HIS A C 1
ATOM 1393 O O . HIS A 1 173 ? -22.255 25.324 11.559 1.00 94.06 173 HIS A O 1
ATOM 1399 N N . LEU A 1 174 ? -21.151 23.389 11.249 1.00 94.50 174 LEU A N 1
ATOM 1400 C CA . LEU A 1 174 ? -20.938 23.164 12.678 1.00 94.50 174 LEU A CA 1
ATOM 1401 C C . LEU A 1 174 ? -19.997 24.227 13.270 1.00 94.50 174 LEU A C 1
ATOM 1403 O O . LEU A 1 174 ? -19.087 24.685 12.581 1.00 94.50 174 LEU A O 1
ATOM 1407 N N . PRO A 1 175 ? -20.191 24.615 14.542 1.00 93.44 175 PRO A N 1
ATOM 1408 C CA . PRO A 1 175 ? -19.400 25.666 15.170 1.00 93.44 175 PRO A CA 1
ATOM 1409 C C . PRO A 1 175 ? -17.952 25.225 15.432 1.00 93.44 175 PRO A C 1
ATOM 1411 O O . PRO A 1 175 ? -17.697 24.075 15.798 1.00 93.44 175 PRO A O 1
ATOM 1414 N N . ASP A 1 176 ? -17.014 26.171 15.340 1.00 90.50 176 ASP A N 1
ATOM 1415 C CA . ASP A 1 176 ? -15.564 25.915 15.383 1.00 90.50 176 ASP A CA 1
ATOM 1416 C C . ASP A 1 176 ? -15.061 25.257 16.675 1.00 90.50 176 ASP A C 1
ATOM 1418 O O . ASP A 1 176 ? -14.024 24.601 16.668 1.00 90.50 176 ASP A O 1
ATOM 1422 N N . PHE A 1 177 ? -15.791 25.370 17.789 1.00 90.75 177 PHE A N 1
ATOM 1423 C CA . PHE A 1 177 ? -15.422 24.695 19.039 1.00 90.75 177 PHE A CA 1
ATOM 1424 C C . PHE A 1 177 ? -15.765 23.193 19.039 1.00 90.75 177 PHE A C 1
ATOM 1426 O O . PHE A 1 177 ? -15.175 22.422 19.798 1.00 90.75 177 PHE A O 1
ATOM 1433 N N . LEU A 1 178 ? -16.731 22.762 18.218 1.00 90.31 178 LEU A N 1
ATOM 1434 C CA . LEU A 1 178 ? -17.197 21.373 18.160 1.00 90.31 178 LEU A CA 1
ATOM 1435 C C . LEU A 1 178 ? -16.333 20.533 17.213 1.00 90.31 178 LEU A C 1
ATOM 1437 O O . LEU A 1 178 ? -16.073 19.363 17.485 1.00 90.31 178 LEU A O 1
ATOM 1441 N N . ILE A 1 179 ? -15.838 21.143 16.134 1.00 92.19 179 ILE A N 1
ATOM 1442 C CA . ILE A 1 179 ? -15.065 20.466 15.086 1.00 92.19 179 ILE A CA 1
ATOM 1443 C C . ILE A 1 179 ? -13.819 19.759 15.657 1.00 92.19 179 ILE A C 1
ATOM 1445 O O . ILE A 1 179 ? -13.672 18.556 15.422 1.00 92.19 179 ILE A O 1
ATOM 1449 N N . PRO A 1 180 ? -12.951 20.413 16.462 1.00 91.44 180 PRO A N 1
ATOM 1450 C CA . PRO A 1 180 ? -11.782 19.753 17.035 1.00 91.44 180 PRO A CA 1
ATOM 1451 C C . PRO A 1 180 ? -12.165 18.597 17.960 1.00 91.44 180 PRO A C 1
ATOM 1453 O O . PRO A 1 180 ? -11.474 17.579 17.964 1.00 91.44 180 PRO A O 1
ATOM 1456 N N . ARG A 1 181 ? -13.278 18.711 18.703 1.00 89.69 181 ARG A N 1
ATOM 1457 C CA . ARG A 1 181 ? -13.770 17.645 19.593 1.00 89.69 181 ARG A CA 1
ATOM 1458 C C . ARG A 1 181 ? -14.168 16.405 18.796 1.00 89.69 181 ARG A C 1
ATOM 1460 O O . ARG A 1 181 ? -13.728 15.313 19.133 1.00 89.69 181 ARG A O 1
ATOM 1467 N N . MET A 1 182 ? -14.916 16.578 17.705 1.00 90.69 182 MET A N 1
ATOM 1468 C CA . MET A 1 182 ? -15.325 15.469 16.832 1.00 90.69 182 MET A CA 1
ATOM 1469 C C . MET A 1 182 ? -14.127 14.763 16.181 1.00 90.69 182 MET A C 1
ATOM 1471 O O . MET A 1 182 ? -14.078 13.538 16.140 1.00 90.69 182 MET A O 1
ATOM 1475 N N . PHE A 1 183 ? -13.124 15.505 15.701 1.00 90.94 183 PHE A N 1
ATOM 1476 C CA . PHE A 1 183 ? -11.923 14.876 15.134 1.00 90.94 183 PHE A CA 1
ATOM 1477 C C . PHE A 1 183 ? -11.043 14.212 16.199 1.00 90.94 183 PHE A C 1
ATOM 1479 O O . PHE A 1 183 ? -10.502 13.136 15.953 1.00 90.94 183 PHE A O 1
ATOM 1486 N N . SER A 1 184 ? -10.931 14.811 17.389 1.00 88.50 184 SER A N 1
ATOM 1487 C CA . SER A 1 184 ? -10.217 14.205 18.523 1.00 88.50 184 SER A CA 1
ATOM 1488 C C . SER A 1 184 ? -10.886 12.904 18.966 1.00 88.50 184 SER A C 1
ATOM 1490 O O . SER A 1 184 ? -10.195 11.962 19.343 1.00 88.50 184 SER A O 1
ATOM 1492 N N . HIS A 1 185 ? -12.213 12.814 18.838 1.00 86.06 185 HIS A N 1
ATOM 1493 C CA . HIS A 1 185 ? -12.960 11.574 19.031 1.00 86.06 185 HIS A CA 1
ATOM 1494 C C . HIS A 1 185 ? -12.542 10.470 18.107 1.00 86.06 185 HIS A C 1
ATOM 1496 O O . HIS A 1 185 ? -12.157 9.398 18.568 1.00 86.06 185 HIS A O 1
ATOM 1502 N N . MET A 1 186 ? -12.524 10.747 16.811 1.00 85.38 186 MET A N 1
ATOM 1503 C CA . MET A 1 186 ? -12.094 9.742 15.856 1.00 85.38 186 MET A CA 1
ATOM 1504 C C . MET A 1 186 ? -10.662 9.261 16.130 1.00 85.38 186 MET A C 1
ATOM 1506 O O . MET A 1 186 ? -10.394 8.063 16.079 1.00 85.38 186 MET A O 1
ATOM 1510 N N . VAL A 1 187 ? -9.743 10.169 16.468 1.00 87.06 187 VAL A N 1
ATOM 1511 C CA . VAL A 1 187 ? -8.350 9.797 16.765 1.00 87.06 187 VAL A CA 1
ATOM 1512 C C . VAL A 1 187 ? -8.261 8.915 18.010 1.00 87.06 187 VAL A C 1
ATOM 1514 O O . VAL A 1 187 ? -7.580 7.891 17.972 1.00 87.06 187 VAL A O 1
ATOM 1517 N N . ASN A 1 188 ? -8.953 9.279 19.089 1.00 82.69 188 ASN A N 1
ATOM 1518 C CA . ASN A 1 188 ? -8.863 8.559 20.358 1.00 82.69 188 ASN A CA 1
ATOM 1519 C C . ASN A 1 188 ? -9.534 7.183 20.302 1.00 82.69 188 ASN A C 1
ATOM 1521 O O . ASN A 1 188 ? -8.999 6.233 20.868 1.00 82.69 188 ASN A O 1
ATOM 1525 N N . CYS A 1 189 ? -10.667 7.067 19.606 1.00 80.88 189 CYS A N 1
ATOM 1526 C CA . CYS A 1 189 ? -11.428 5.819 19.551 1.00 80.88 189 CYS A CA 1
ATOM 1527 C C . CYS A 1 189 ? -10.802 4.807 18.588 1.00 80.88 189 CYS A C 1
ATOM 1529 O O . CYS A 1 189 ? -10.723 3.625 18.898 1.00 80.88 189 CYS A O 1
ATOM 1531 N N . TYR A 1 190 ? -10.314 5.272 17.434 1.00 83.56 190 TYR A N 1
ATOM 1532 C CA . TYR A 1 190 ? -9.882 4.386 16.348 1.00 83.56 190 TYR A CA 1
ATOM 1533 C C . TYR A 1 190 ? -8.357 4.316 16.188 1.00 83.56 190 TYR A C 1
ATOM 1535 O O . TYR A 1 190 ? -7.852 3.458 15.471 1.00 83.56 190 TYR A O 1
ATOM 1543 N N . GLN A 1 191 ? -7.586 5.212 16.818 1.00 85.38 191 GLN A N 1
ATOM 1544 C CA . GLN A 1 191 ? -6.111 5.220 16.774 1.00 85.38 191 GLN A CA 1
ATOM 1545 C C . GLN A 1 191 ? -5.533 5.132 15.344 1.00 85.38 191 GLN A C 1
ATOM 1547 O O . GLN A 1 191 ? -4.506 4.499 15.093 1.00 85.38 191 GLN A O 1
ATOM 1552 N N . GLY A 1 192 ? -6.217 5.752 14.377 1.00 84.00 192 GLY A N 1
ATOM 1553 C CA . GLY A 1 192 ? -5.827 5.735 12.964 1.00 84.00 192 GLY A CA 1
ATOM 1554 C C . GLY A 1 192 ? -6.203 4.466 12.189 1.00 84.00 192 GLY A C 1
ATOM 1555 O O . GLY A 1 192 ? -5.760 4.303 11.052 1.00 84.00 192 GLY A O 1
ATOM 1556 N N . LYS A 1 193 ? -7.000 3.561 12.769 1.00 86.00 193 LYS A N 1
ATOM 1557 C CA . LYS A 1 193 ? -7.499 2.347 12.114 1.00 86.00 193 LYS A CA 1
ATOM 1558 C C . LYS A 1 193 ? -8.986 2.163 12.383 1.00 86.00 193 LYS A C 1
ATOM 1560 O O . LYS A 1 193 ? -9.409 2.068 13.525 1.00 86.00 193 LYS A O 1
ATOM 1565 N N . TRP A 1 194 ? -9.771 2.062 11.323 1.00 86.38 194 TRP A N 1
ATOM 1566 C CA . TRP A 1 194 ? -11.205 1.842 11.435 1.00 86.38 194 TRP A CA 1
ATOM 1567 C C . TRP A 1 194 ? -11.537 0.365 11.231 1.00 86.38 194 TRP A C 1
ATOM 1569 O O . TRP A 1 194 ? -11.051 -0.250 10.277 1.00 86.38 194 TRP A O 1
ATOM 1579 N N . PHE A 1 195 ? -12.388 -0.171 12.105 1.00 85.62 195 PHE A N 1
ATOM 1580 C CA . PHE A 1 195 ? -12.945 -1.517 12.021 1.00 85.62 195 PHE A CA 1
ATOM 1581 C C . PHE A 1 195 ? -14.421 -1.465 12.406 1.00 85.62 195 PHE A C 1
ATOM 1583 O O . PHE A 1 195 ? -14.785 -0.792 13.368 1.00 85.62 195 PHE A O 1
ATOM 1590 N N . GLU A 1 196 ? -15.266 -2.184 11.675 1.00 84.31 196 GLU A N 1
ATOM 1591 C CA . GLU A 1 196 ? -16.654 -2.396 12.080 1.00 84.31 196 GLU A CA 1
ATOM 1592 C C . GLU A 1 196 ? -16.710 -3.631 12.982 1.00 84.31 196 GLU A C 1
ATOM 1594 O O . GLU A 1 196 ? -16.912 -4.751 12.522 1.00 84.31 196 GLU A O 1
ATOM 1599 N N . GLU A 1 197 ? -16.434 -3.425 14.271 1.00 82.44 197 GLU A N 1
ATOM 1600 C CA . GLU A 1 197 ? -16.234 -4.506 15.244 1.00 82.44 197 GLU A CA 1
ATOM 1601 C C . GLU A 1 197 ? -17.425 -5.467 15.314 1.00 82.44 197 GLU A C 1
ATOM 1603 O O . GLU A 1 197 ? -17.238 -6.681 15.296 1.00 82.44 197 GLU A O 1
ATOM 1608 N N . LYS A 1 198 ? -18.652 -4.935 15.277 1.00 83.12 198 LYS A N 1
ATOM 1609 C CA . LYS A 1 198 ? -19.879 -5.740 15.271 1.00 83.12 198 LYS A CA 1
ATOM 1610 C C . LYS A 1 198 ? -19.948 -6.685 14.069 1.00 83.12 198 LYS A C 1
ATOM 1612 O O . LYS A 1 198 ? -20.144 -7.878 14.258 1.00 83.12 198 LYS A O 1
ATOM 1617 N N . ALA A 1 199 ? -19.707 -6.178 12.859 1.00 87.38 199 ALA A N 1
ATOM 1618 C CA . ALA A 1 199 ? -19.711 -6.999 11.648 1.00 87.38 199 ALA A CA 1
ATOM 1619 C C . ALA A 1 199 ? -18.612 -8.074 11.682 1.00 87.38 199 ALA A C 1
ATOM 1621 O O . ALA A 1 199 ? -18.864 -9.222 11.334 1.00 87.38 199 ALA A O 1
ATOM 1622 N N . ILE A 1 200 ? -17.413 -7.725 12.170 1.00 88.62 200 ILE A N 1
ATOM 1623 C CA . ILE A 1 200 ? -16.308 -8.684 12.317 1.00 88.62 200 ILE A CA 1
ATOM 1624 C C . ILE A 1 200 ? -16.687 -9.809 13.280 1.00 88.62 200 ILE A C 1
ATOM 1626 O O . ILE A 1 200 ? -16.409 -10.968 12.991 1.00 88.62 200 ILE A O 1
ATOM 1630 N N . LEU A 1 201 ? -17.293 -9.479 14.423 1.00 87.12 201 LEU A N 1
ATOM 1631 C CA . LEU A 1 201 ? -17.700 -10.470 15.417 1.00 87.12 201 LEU A CA 1
ATOM 1632 C C . LEU A 1 201 ? -18.887 -11.317 14.942 1.00 87.12 201 LEU A C 1
ATOM 1634 O O . LEU A 1 201 ? -18.950 -12.493 15.288 1.00 87.12 201 LEU A O 1
ATOM 1638 N N . ASP A 1 202 ? -19.805 -10.748 14.162 1.00 87.75 202 ASP A N 1
ATOM 1639 C CA . ASP A 1 202 ? -20.978 -11.450 13.627 1.00 87.75 202 ASP A CA 1
ATOM 1640 C C . ASP A 1 202 ? -20.626 -12.420 12.481 1.00 87.75 202 ASP A C 1
ATOM 1642 O O . ASP A 1 202 ? -21.332 -13.407 12.280 1.00 87.75 202 ASP A O 1
ATOM 1646 N N . ASP A 1 203 ? -19.504 -12.203 11.787 1.00 90.06 203 ASP A N 1
ATOM 1647 C CA . ASP A 1 203 ? -18.936 -13.161 10.825 1.00 90.06 203 ASP A CA 1
ATOM 1648 C C . ASP A 1 203 ? -18.307 -14.398 11.509 1.00 90.06 203 ASP A C 1
ATOM 1650 O O . ASP A 1 203 ? -18.032 -15.411 10.853 1.00 90.06 203 ASP A O 1
ATOM 1654 N N . LEU A 1 204 ? -18.051 -14.343 12.823 1.00 90.25 204 LEU A N 1
ATOM 1655 C CA . LEU A 1 204 ? -17.500 -15.464 13.587 1.00 90.25 204 LEU A CA 1
ATOM 1656 C C . LEU A 1 204 ? -18.610 -16.408 14.056 1.00 90.25 204 LEU A C 1
ATOM 1658 O O . LEU A 1 204 ? -19.708 -15.999 14.423 1.00 90.25 204 LEU A O 1
ATOM 1662 N N . SER A 1 205 ? -18.293 -17.703 14.144 1.00 91.94 205 SER A N 1
ATOM 1663 C CA . SER A 1 205 ? -19.162 -18.646 14.853 1.00 91.94 205 SER A CA 1
ATOM 1664 C C . SER A 1 205 ? -19.283 -18.246 16.325 1.00 91.94 205 SER A C 1
ATOM 1666 O O . SER A 1 205 ? -18.277 -17.884 16.935 1.00 91.94 205 SER A O 1
ATOM 1668 N N . GLU A 1 206 ? -20.463 -18.407 16.918 1.00 88.88 206 GLU A N 1
ATOM 1669 C CA . GLU A 1 206 ? -20.747 -18.035 18.311 1.00 88.88 206 GLU A CA 1
ATOM 1670 C C . GLU A 1 206 ? -19.706 -18.534 19.341 1.00 88.88 206 GLU A C 1
ATOM 1672 O O . GLU A 1 206 ? -19.266 -17.717 20.151 1.00 88.88 206 GLU A O 1
A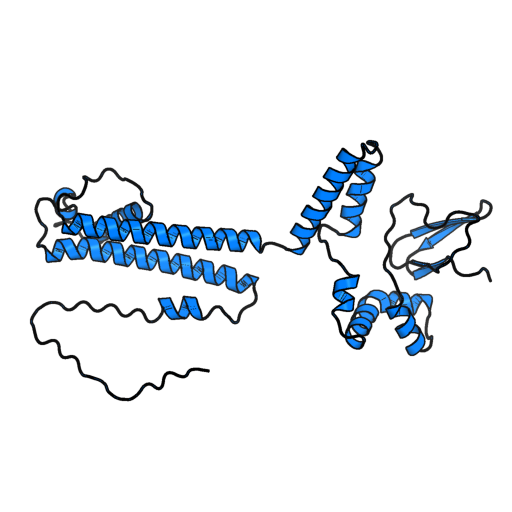TOM 1677 N N . PRO A 1 207 ? -19.192 -19.787 19.287 1.00 89.56 207 PRO A N 1
ATOM 1678 C CA . PRO A 1 207 ? -18.141 -20.226 20.212 1.00 89.56 207 PRO A CA 1
ATOM 1679 C C . PRO A 1 207 ? -16.842 -19.421 20.072 1.00 89.56 207 PRO A C 1
ATOM 1681 O O . PRO A 1 207 ? -16.210 -19.072 21.063 1.00 89.56 207 PRO A O 1
ATOM 1684 N N . LEU A 1 208 ? -16.465 -19.077 18.838 1.00 91.19 208 LEU A N 1
ATOM 1685 C CA . LEU A 1 208 ? -15.266 -18.289 18.551 1.00 91.19 208 LEU A CA 1
ATOM 1686 C C . LEU A 1 208 ? -15.450 -16.822 18.962 1.00 91.19 208 LEU A C 1
ATOM 1688 O O . LEU A 1 208 ? -14.534 -16.224 19.519 1.00 91.19 208 LEU A O 1
ATOM 1692 N N . LYS A 1 209 ? -16.643 -16.255 18.736 1.00 91.19 209 LYS A N 1
ATOM 1693 C CA . LYS A 1 209 ? -17.015 -14.923 19.237 1.00 91.19 209 LYS A CA 1
ATOM 1694 C C . LYS A 1 209 ? -16.890 -14.873 20.760 1.00 91.19 209 LYS A C 1
ATOM 1696 O O . LYS A 1 209 ? -16.289 -13.941 21.287 1.00 91.19 209 LYS A O 1
ATOM 1701 N N . LEU A 1 210 ? -17.386 -15.897 21.455 1.00 90.94 210 LEU A N 1
ATOM 1702 C CA . LEU A 1 210 ? -17.276 -16.010 22.906 1.00 90.94 210 LEU A CA 1
ATOM 1703 C C . LEU A 1 210 ? -15.816 -16.093 23.372 1.00 90.94 210 LEU A C 1
ATOM 1705 O O . LEU A 1 210 ? -15.442 -15.367 24.286 1.00 90.94 210 LEU A O 1
ATOM 1709 N N . GLU A 1 211 ? -14.977 -16.918 22.737 1.00 91.62 211 GLU A N 1
ATOM 1710 C CA . GLU A 1 211 ? -13.545 -17.006 23.064 1.00 91.62 211 GLU A CA 1
ATOM 1711 C C . GLU A 1 211 ? -12.825 -15.658 22.889 1.00 91.62 211 GLU A C 1
ATOM 1713 O O . GLU A 1 211 ? -12.042 -15.249 23.751 1.00 91.62 211 GLU A O 1
ATOM 1718 N N . VAL A 1 212 ? -13.123 -14.9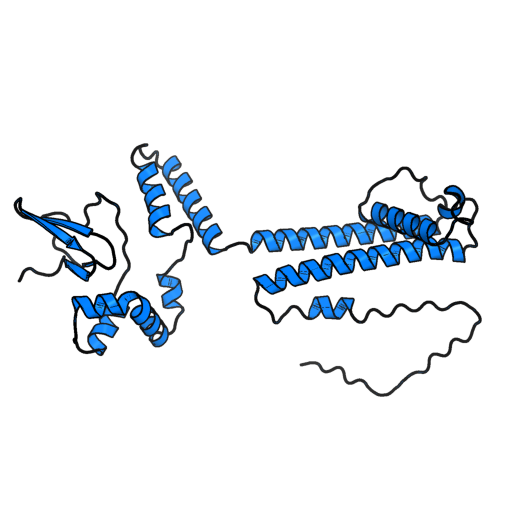32 21.804 1.00 92.38 212 VAL A N 1
ATOM 1719 C CA . VAL A 1 212 ? -12.581 -13.588 21.551 1.00 92.38 212 VAL A CA 1
ATOM 1720 C C . VAL A 1 212 ? -13.037 -12.607 22.631 1.00 92.38 212 VAL A C 1
ATOM 1722 O O . VAL A 1 212 ? -12.204 -11.935 23.240 1.00 92.38 212 VAL A O 1
ATOM 1725 N N . MET A 1 213 ? -14.337 -12.559 22.928 1.00 90.75 213 MET A N 1
ATOM 1726 C CA . MET A 1 213 ? -14.893 -11.682 23.963 1.00 90.75 213 MET A CA 1
ATOM 1727 C C . MET A 1 213 ? -14.355 -12.018 25.356 1.00 90.75 213 MET A C 1
ATOM 1729 O O . MET A 1 213 ? -14.064 -11.120 26.145 1.00 90.75 213 MET A O 1
ATOM 1733 N N . GLN A 1 214 ? -14.149 -13.298 25.658 1.00 90.38 214 GLN A N 1
ATOM 1734 C CA . GLN A 1 214 ? -13.543 -13.739 26.909 1.00 90.38 214 GLN A CA 1
ATOM 1735 C C . GLN A 1 214 ? -12.073 -13.315 27.009 1.00 90.38 214 GLN A C 1
ATOM 1737 O O . GLN A 1 214 ? -11.607 -12.989 28.100 1.00 90.38 214 GLN A O 1
ATOM 1742 N N . HIS A 1 215 ? -11.344 -13.274 25.893 1.00 90.88 215 HIS A N 1
ATOM 1743 C CA . HIS A 1 215 ? -9.980 -12.755 25.870 1.00 90.88 215 HIS A CA 1
ATOM 1744 C C . HIS A 1 215 ? -9.931 -11.235 26.080 1.00 90.88 215 HIS A C 1
ATOM 1746 O O . HIS A 1 215 ? -9.081 -10.753 26.825 1.00 90.88 215 HIS A O 1
ATOM 1752 N N . ILE A 1 216 ? -10.848 -10.486 25.461 1.00 87.81 216 ILE A N 1
ATOM 1753 C CA . ILE A 1 216 ? -10.886 -9.017 25.538 1.00 87.81 216 ILE A CA 1
ATOM 1754 C C . ILE A 1 216 ? -11.404 -8.546 26.906 1.00 87.81 216 ILE A C 1
ATOM 1756 O O . ILE A 1 216 ? -10.762 -7.732 27.564 1.00 87.81 216 ILE A O 1
ATOM 1760 N N . CYS A 1 217 ? -12.545 -9.073 27.358 1.00 88.69 217 CYS A N 1
ATOM 1761 C CA . CYS A 1 217 ? -13.268 -8.593 28.540 1.00 88.69 217 CYS A CA 1
ATOM 1762 C C . CYS A 1 217 ? -13.133 -9.503 29.770 1.00 88.69 217 CYS A C 1
ATOM 1764 O O . CYS A 1 217 ? -13.703 -9.201 30.819 1.00 88.69 217 CYS A O 1
ATOM 1766 N N . GLY A 1 218 ? -12.410 -10.623 29.690 1.00 86.56 218 GLY A N 1
ATOM 1767 C CA . GLY A 1 218 ? -12.380 -11.622 30.765 1.00 86.56 218 GLY A CA 1
ATOM 1768 C C . GLY A 1 218 ? -11.858 -11.095 32.102 1.00 86.56 218 GLY A C 1
ATOM 1769 O O . GLY A 1 218 ? -12.373 -11.476 33.154 1.00 86.56 218 GLY A O 1
ATOM 1770 N N . ASP A 1 219 ? -10.869 -10.197 32.084 1.00 87.38 219 ASP A N 1
ATOM 1771 C CA . ASP A 1 219 ? -10.353 -9.561 33.303 1.00 87.38 219 ASP A CA 1
ATOM 1772 C C . ASP A 1 219 ? -11.344 -8.558 33.909 1.00 87.38 219 ASP A C 1
ATOM 1774 O O . ASP A 1 219 ? -11.404 -8.419 35.132 1.00 87.38 219 ASP A O 1
ATOM 1778 N N . LEU A 1 220 ? -12.119 -7.858 33.074 1.00 87.94 220 LEU A N 1
ATOM 1779 C CA . LEU A 1 220 ? -13.185 -6.960 33.521 1.00 87.94 220 LEU A CA 1
ATOM 1780 C C . LEU A 1 220 ? -14.326 -7.766 34.154 1.00 87.94 220 LEU A C 1
ATOM 1782 O O . LEU A 1 220 ? -14.739 -7.477 35.275 1.00 87.94 220 LEU A O 1
ATOM 1786 N N . MET A 1 221 ? -14.769 -8.834 33.482 1.00 88.12 221 MET A N 1
ATOM 1787 C CA . MET A 1 221 ? -15.826 -9.712 33.988 1.00 88.12 221 MET A CA 1
ATOM 1788 C C . MET A 1 221 ? -15.447 -10.360 35.319 1.00 88.12 221 MET A C 1
ATOM 1790 O O . MET A 1 221 ? -16.258 -10.371 36.242 1.00 88.12 221 MET A O 1
ATOM 1794 N N . ARG A 1 222 ? -14.202 -10.841 35.455 1.00 86.12 222 ARG A N 1
ATOM 1795 C CA . ARG A 1 222 ? -13.701 -11.396 36.723 1.00 86.12 222 ARG A CA 1
ATOM 1796 C C . ARG A 1 222 ? -13.674 -10.362 37.846 1.00 86.12 222 ARG A C 1
ATOM 1798 O O . ARG A 1 222 ? -13.975 -10.711 38.981 1.00 86.12 222 ARG A O 1
ATOM 1805 N N . ARG A 1 223 ? -13.335 -9.104 37.553 1.00 85.56 223 ARG A N 1
ATOM 1806 C CA . ARG A 1 223 ? -13.308 -8.033 38.562 1.00 85.56 223 ARG A CA 1
ATOM 1807 C C . ARG A 1 223 ? -14.702 -7.629 39.030 1.00 85.56 223 ARG A C 1
ATOM 1809 O O . ARG A 1 223 ? -14.915 -7.520 40.231 1.00 85.56 223 ARG A O 1
ATOM 1816 N N . VAL A 1 224 ? -15.642 -7.450 38.102 1.00 85.44 224 VAL A N 1
ATOM 1817 C CA . VAL A 1 224 ? -16.990 -6.964 38.433 1.00 85.44 224 VAL A CA 1
ATOM 1818 C C . VAL A 1 224 ? -17.881 -8.073 38.988 1.00 85.44 224 VAL A C 1
ATOM 1820 O O . VAL A 1 224 ? -18.588 -7.873 39.974 1.00 85.44 224 VAL A O 1
ATOM 1823 N N . PHE A 1 225 ? -17.864 -9.250 38.360 1.00 84.12 225 PHE A N 1
ATOM 1824 C CA . PHE A 1 225 ? -18.790 -10.335 38.685 1.00 84.12 225 PHE A CA 1
ATOM 1825 C C . PHE A 1 225 ? -18.160 -11.443 39.535 1.00 84.12 225 PHE A C 1
ATOM 1827 O O . PHE A 1 225 ? -18.902 -12.272 40.056 1.00 84.12 225 PHE A O 1
ATOM 1834 N N . GLY A 1 226 ? -16.839 -11.459 39.738 1.00 82.81 226 GLY A N 1
ATOM 1835 C CA . GLY A 1 226 ? -16.166 -12.474 40.556 1.00 82.81 226 GLY A CA 1
ATOM 1836 C C . GLY A 1 226 ? -16.422 -13.898 40.052 1.00 82.81 226 GLY A C 1
ATOM 1837 O O . GLY A 1 226 ? -16.409 -14.155 38.849 1.00 82.81 226 GLY A O 1
ATOM 1838 N N . ASP A 1 227 ? -16.716 -14.814 40.978 1.00 79.31 227 ASP A N 1
ATOM 1839 C CA . ASP A 1 227 ? -16.925 -16.246 40.707 1.00 79.31 227 ASP A CA 1
ATOM 1840 C C . ASP A 1 227 ? -18.386 -16.601 40.365 1.00 79.31 227 ASP A C 1
ATOM 1842 O O . ASP A 1 227 ? -18.927 -17.626 40.792 1.00 79.31 227 ASP A O 1
ATOM 1846 N N . LYS A 1 228 ? -19.085 -15.738 39.618 1.00 86.00 228 LYS A N 1
ATOM 1847 C CA . LYS A 1 228 ? -20.435 -16.059 39.124 1.00 86.00 228 LYS A CA 1
ATOM 1848 C C . LYS A 1 228 ? -20.392 -17.243 38.156 1.00 86.00 228 LYS A C 1
ATOM 1850 O O . LYS A 1 228 ? -19.365 -17.569 37.567 1.00 86.00 228 LYS A O 1
ATOM 1855 N N . HIS A 1 229 ? -21.548 -17.890 37.987 1.00 87.31 229 HIS A N 1
ATOM 1856 C CA . HIS A 1 229 ? -21.663 -19.078 37.148 1.00 87.31 229 HIS A CA 1
ATOM 1857 C C . HIS A 1 229 ? -21.151 -18.794 35.719 1.00 87.31 229 HIS A C 1
ATOM 1859 O O . HIS A 1 229 ? -21.624 -17.834 35.107 1.00 87.31 229 HIS A O 1
ATOM 1865 N N . PRO A 1 230 ? -20.261 -19.627 35.146 1.00 85.00 230 PRO A N 1
ATOM 1866 C CA . PRO A 1 230 ? -19.638 -19.356 33.847 1.00 85.00 230 PRO A CA 1
ATOM 1867 C C . PRO A 1 230 ? -20.639 -19.115 32.714 1.00 85.00 230 PRO A C 1
ATOM 1869 O O . PRO A 1 230 ? -20.447 -18.216 31.907 1.00 85.00 230 PRO A O 1
ATOM 1872 N N . LEU A 1 231 ? -21.755 -19.856 32.696 1.00 86.38 231 LEU A N 1
ATOM 1873 C CA . LEU A 1 231 ? -22.820 -19.642 31.703 1.00 86.38 231 LEU A CA 1
ATOM 1874 C C . LEU A 1 231 ? -23.413 -18.228 31.765 1.00 86.38 231 LEU A C 1
ATOM 1876 O O . LEU A 1 231 ? -23.666 -17.639 30.727 1.00 86.38 231 LEU A O 1
ATOM 1880 N N . PHE A 1 232 ? -23.589 -17.660 32.962 1.00 87.12 232 PHE A N 1
ATOM 1881 C CA . PHE A 1 232 ? -24.095 -16.292 33.104 1.00 87.12 232 PHE A CA 1
ATOM 1882 C C . PHE A 1 232 ? -23.091 -15.266 32.565 1.00 87.12 232 PHE A C 1
ATOM 1884 O O . PHE A 1 232 ? -23.481 -14.316 31.895 1.00 87.12 232 PHE A O 1
ATOM 1891 N N . VAL A 1 233 ? -21.796 -15.475 32.826 1.00 87.56 233 VAL A N 1
ATOM 1892 C CA . VAL A 1 233 ? -20.730 -14.605 32.309 1.00 87.56 233 VAL A CA 1
ATOM 1893 C C . VAL A 1 233 ? -20.653 -14.688 30.784 1.00 87.56 233 VAL A C 1
ATOM 1895 O O . VAL A 1 233 ? -20.484 -13.662 30.137 1.00 87.56 233 VAL A O 1
ATOM 1898 N N . ASN A 1 234 ? -20.828 -15.877 30.205 1.00 88.62 234 ASN A N 1
ATOM 1899 C CA . ASN A 1 234 ? -20.816 -16.066 28.756 1.00 88.62 234 ASN A CA 1
ATOM 1900 C C . ASN A 1 234 ? -21.982 -15.348 28.065 1.00 88.62 234 ASN A C 1
ATOM 1902 O O . ASN A 1 234 ? -21.759 -14.636 27.091 1.00 88.62 234 ASN A O 1
ATOM 1906 N N . GLU A 1 235 ? -23.199 -15.482 28.597 1.00 87.25 235 GLU A N 1
ATOM 1907 C CA . GLU A 1 235 ? -24.374 -14.752 28.097 1.00 87.25 235 GLU A CA 1
ATOM 1908 C C . GLU A 1 235 ? -24.165 -13.236 28.180 1.00 87.25 235 GLU A C 1
ATOM 1910 O O . GLU A 1 235 ? -24.458 -12.504 27.237 1.00 87.25 235 GLU A O 1
ATOM 1915 N N . LEU A 1 236 ? -23.587 -12.754 29.286 1.00 87.19 236 LEU A N 1
ATOM 1916 C CA . LEU A 1 236 ? -23.282 -11.338 29.442 1.00 87.19 236 LEU A CA 1
ATOM 1917 C C . LEU A 1 236 ? -22.227 -10.868 28.434 1.00 87.19 236 LEU A C 1
ATOM 1919 O O . LEU A 1 236 ? -22.415 -9.825 27.822 1.00 87.19 236 LEU A O 1
ATOM 1923 N N . LEU A 1 237 ? -21.152 -11.638 28.227 1.00 87.75 237 LEU A N 1
ATOM 1924 C CA . LEU A 1 237 ? -20.103 -11.327 27.250 1.00 87.75 237 LEU A CA 1
ATOM 1925 C C . LEU A 1 237 ? -20.660 -11.162 25.832 1.00 87.75 237 LEU A C 1
ATOM 1927 O O . LEU A 1 237 ? -20.194 -10.296 25.099 1.00 87.75 237 LEU A O 1
ATOM 1931 N N . LEU A 1 238 ? -21.657 -11.965 25.455 1.00 85.94 238 LEU A N 1
ATOM 1932 C CA . LEU A 1 238 ? -22.312 -11.873 24.149 1.00 85.94 238 LEU A CA 1
ATOM 1933 C C . LEU A 1 238 ? -23.260 -10.670 24.029 1.00 85.94 238 LEU A C 1
ATOM 1935 O O . LEU A 1 238 ? -23.513 -10.216 22.914 1.00 85.94 238 LEU A O 1
ATOM 1939 N N . ALA A 1 239 ? -23.761 -10.151 25.153 1.00 86.06 239 ALA A N 1
ATOM 1940 C CA . ALA A 1 239 ? -24.671 -9.009 25.212 1.00 86.06 239 ALA A CA 1
ATOM 1941 C C . ALA A 1 239 ? -23.967 -7.646 25.380 1.00 86.06 239 ALA A C 1
ATOM 1943 O O . ALA A 1 239 ? -24.639 -6.616 25.370 1.00 86.06 239 ALA A O 1
ATOM 1944 N N . LEU A 1 240 ? -22.643 -7.617 25.564 1.00 85.38 240 LEU A N 1
ATOM 1945 C CA . LEU A 1 240 ? -21.887 -6.371 25.719 1.00 85.38 240 LEU A CA 1
ATOM 1946 C C . LEU A 1 240 ? -21.796 -5.596 24.405 1.00 85.38 240 LEU A C 1
ATOM 1948 O O . LEU A 1 240 ? -21.440 -6.148 23.364 1.00 85.38 240 LEU A O 1
ATOM 1952 N N . GLU A 1 241 ? -22.012 -4.288 24.493 1.00 84.19 241 GLU A N 1
ATOM 1953 C CA . GLU A 1 241 ? -21.734 -3.337 23.420 1.00 84.19 241 GLU A CA 1
ATOM 1954 C C . GLU A 1 241 ? -20.651 -2.354 23.887 1.00 84.19 241 GLU A C 1
ATOM 1956 O O . GLU A 1 241 ? -20.684 -1.858 25.016 1.00 84.19 241 GLU A O 1
ATOM 1961 N N . PHE A 1 242 ? -19.652 -2.108 23.036 1.00 82.19 242 PHE A N 1
ATOM 1962 C CA . PHE A 1 242 ? -18.542 -1.213 23.356 1.00 82.19 242 PHE A CA 1
ATOM 1963 C C . PHE A 1 242 ? -18.904 0.238 23.041 1.00 82.19 242 PHE A C 1
ATOM 1965 O O . PHE A 1 242 ? -19.246 0.573 21.907 1.00 82.19 242 PHE A O 1
ATOM 1972 N N . GLU A 1 243 ? -18.751 1.113 24.035 1.00 84.62 243 GLU A N 1
ATOM 1973 C CA . GLU A 1 243 ? -18.952 2.554 23.899 1.00 84.62 243 GLU A CA 1
ATOM 1974 C C . GLU A 1 243 ? -17.739 3.339 24.412 1.00 84.62 243 GLU A C 1
ATOM 1976 O O . GLU A 1 243 ? -17.061 2.939 25.360 1.00 84.62 243 GLU A O 1
ATOM 1981 N N . SER A 1 244 ? -17.474 4.493 23.798 1.00 82.94 244 SER A N 1
ATOM 1982 C CA . SER A 1 244 ? -16.344 5.365 24.135 1.00 82.94 244 SER A CA 1
ATOM 1983 C C . SER A 1 244 ? -16.788 6.820 24.265 1.00 82.94 244 SER A C 1
ATOM 1985 O O . SER A 1 244 ? -17.462 7.340 23.376 1.00 82.94 244 SER A O 1
ATOM 1987 N N . TYR A 1 245 ? -16.345 7.494 25.327 1.00 83.62 245 TYR A N 1
ATOM 1988 C CA . TYR A 1 245 ? -16.738 8.865 25.676 1.00 83.62 245 TYR A CA 1
ATOM 1989 C C . TYR A 1 245 ? -15.521 9.798 25.785 1.00 83.62 245 TYR A C 1
ATOM 1991 O O . TYR A 1 245 ? -14.415 9.347 26.093 1.00 83.62 245 TYR A O 1
ATOM 1999 N N . HIS A 1 246 ? -15.702 11.109 25.564 1.00 75.00 246 HIS A N 1
ATOM 2000 C CA . HIS A 1 246 ? -14.652 12.100 25.833 1.00 75.00 246 HIS A CA 1
ATOM 2001 C C . HIS A 1 246 ? -14.637 12.607 27.262 1.00 75.00 246 HIS A C 1
ATOM 2003 O O . HIS A 1 246 ? -15.644 12.653 27.964 1.00 75.00 246 HIS A O 1
ATOM 2009 N N . ILE A 1 247 ? -13.470 13.133 27.635 1.00 80.00 247 ILE A N 1
ATOM 2010 C CA . ILE A 1 247 ? -13.317 13.993 28.802 1.00 80.00 247 ILE A CA 1
ATOM 2011 C C . ILE A 1 247 ? -14.335 15.141 28.719 1.00 80.00 247 ILE A C 1
ATOM 2013 O O . ILE A 1 247 ? -14.312 15.940 27.780 1.00 80.00 247 ILE A O 1
ATOM 2017 N N . GLY A 1 248 ? -15.197 15.222 29.732 1.00 81.25 248 GLY A N 1
ATOM 2018 C CA . GLY A 1 248 ? -16.235 16.246 29.861 1.00 81.25 248 GLY A CA 1
ATOM 2019 C C . GLY A 1 248 ? -17.588 15.880 29.249 1.00 81.25 248 GLY A C 1
ATOM 2020 O O . GLY A 1 248 ? -18.527 16.664 29.390 1.00 81.25 248 GLY A O 1
ATOM 2021 N N . ASP A 1 249 ? -17.719 14.721 28.598 1.00 84.94 249 ASP A N 1
ATOM 2022 C CA . ASP A 1 249 ? -19.022 14.231 28.154 1.00 84.94 249 ASP A CA 1
ATOM 2023 C C . ASP A 1 249 ? -19.846 13.731 29.352 1.00 84.94 249 ASP A C 1
ATOM 2025 O O . ASP A 1 249 ? -19.323 13.175 30.319 1.00 84.94 249 ASP A O 1
ATOM 2029 N N . VAL A 1 250 ? -21.161 13.946 29.290 1.00 86.62 250 VAL A N 1
ATOM 2030 C CA . VAL A 1 250 ? -22.104 13.488 30.318 1.00 86.62 250 VAL A CA 1
ATOM 2031 C C . VAL A 1 250 ? -22.696 12.160 29.862 1.00 86.62 250 VAL A C 1
ATOM 2033 O O . VAL A 1 250 ? -23.512 12.156 28.942 1.00 86.62 250 VAL A O 1
ATOM 2036 N N . VAL A 1 251 ? -22.293 11.061 30.509 1.00 87.19 251 VAL A N 1
ATOM 2037 C CA . VAL A 1 251 ? -22.750 9.697 30.177 1.00 87.19 251 VAL A CA 1
ATOM 2038 C C . VAL A 1 251 ? -24.214 9.490 30.577 1.00 87.19 251 VAL A C 1
ATOM 2040 O O . VAL A 1 251 ? -25.048 9.151 29.747 1.00 87.19 251 VAL A O 1
ATOM 2043 N N . ILE A 1 252 ? -24.560 9.773 31.839 1.00 85.88 252 ILE A N 1
ATOM 2044 C CA . ILE A 1 252 ? -25.938 9.709 32.346 1.00 85.88 252 ILE A CA 1
ATOM 2045 C C . ILE A 1 252 ? -26.337 11.085 32.870 1.00 85.88 252 ILE A C 1
ATOM 2047 O O . ILE A 1 252 ? -25.610 11.709 33.644 1.00 85.88 252 ILE A O 1
ATOM 2051 N N . ARG A 1 253 ? -27.514 11.564 32.457 1.00 83.69 253 ARG A N 1
ATOM 2052 C CA . ARG A 1 253 ? -28.078 12.825 32.953 1.00 83.69 253 ARG A CA 1
ATOM 2053 C C . ARG A 1 253 ? -28.907 12.589 34.222 1.00 83.69 253 ARG A C 1
ATOM 2055 O O . ARG A 1 253 ? -29.678 11.629 34.262 1.00 83.69 253 ARG A O 1
ATOM 2062 N N . PRO A 1 254 ? -28.823 13.476 35.231 1.00 78.94 254 PRO A N 1
ATOM 2063 C CA . PRO A 1 254 ? -29.659 13.381 36.425 1.00 78.94 254 PRO A CA 1
ATOM 2064 C C . PRO A 1 254 ? -31.151 13.387 36.074 1.00 78.94 254 PRO A C 1
ATOM 2066 O O . PRO A 1 254 ? -31.592 14.184 35.247 1.00 78.94 254 PRO A O 1
ATOM 2069 N N . GLY A 1 255 ? -31.928 12.518 36.723 1.00 74.06 255 GLY A N 1
ATOM 2070 C CA . GLY A 1 255 ? -33.382 12.432 36.536 1.00 74.06 255 GLY A CA 1
ATOM 2071 C C . GLY A 1 255 ? -33.840 11.593 35.338 1.00 74.06 255 GLY A C 1
ATOM 2072 O O . GLY A 1 255 ? -35.043 11.430 35.157 1.00 74.06 255 GLY A O 1
ATOM 2073 N N . VAL A 1 256 ? -32.914 11.034 34.552 1.00 76.75 256 VAL A N 1
ATOM 2074 C CA . VAL A 1 256 ? -33.226 10.049 33.507 1.00 76.75 256 VAL A CA 1
ATOM 2075 C C . VAL A 1 256 ? -33.096 8.643 34.094 1.00 76.75 256 VAL A C 1
ATOM 2077 O O . VAL A 1 256 ? -32.124 8.344 34.787 1.00 76.75 256 VAL A O 1
ATOM 2080 N N . VAL A 1 257 ? -34.086 7.783 33.842 1.00 74.00 257 VAL A N 1
ATOM 2081 C CA . VAL A 1 257 ? -34.020 6.366 34.225 1.00 74.00 257 VAL A CA 1
ATOM 2082 C C . VAL A 1 257 ? -32.972 5.687 33.346 1.00 74.00 257 VAL A C 1
ATOM 2084 O O . VAL A 1 257 ? -33.074 5.743 32.125 1.00 74.00 257 VAL A O 1
ATOM 2087 N N . ALA A 1 258 ? -31.961 5.073 33.960 1.00 69.88 258 ALA A N 1
ATOM 2088 C CA . ALA A 1 258 ? -30.969 4.297 33.225 1.00 69.88 258 ALA A CA 1
ATOM 2089 C C . ALA A 1 258 ? -31.621 3.018 32.671 1.00 69.88 258 ALA A C 1
ATOM 2091 O O . ALA A 1 258 ? -32.169 2.218 33.432 1.00 69.88 258 ALA A O 1
ATOM 2092 N N . GLU A 1 259 ? -31.583 2.847 31.350 1.00 76.06 259 GLU A N 1
ATOM 2093 C CA . GLU A 1 259 ? -32.098 1.656 30.655 1.00 76.06 259 GLU A CA 1
ATOM 2094 C C . GLU A 1 259 ? -31.067 0.520 30.611 1.00 76.06 259 GLU A C 1
ATOM 2096 O O . GLU A 1 259 ? -31.419 -0.645 30.429 1.00 76.06 259 GLU A O 1
ATOM 2101 N N . CYS A 1 260 ? -29.795 0.854 30.824 1.00 82.12 260 CYS A N 1
ATOM 2102 C CA . CYS A 1 260 ? -28.665 -0.057 30.765 1.00 82.12 260 CYS A CA 1
ATOM 2103 C C . CYS A 1 260 ? -27.684 0.183 31.922 1.00 82.12 260 CYS A C 1
ATOM 2105 O O . CYS A 1 260 ? -27.639 1.251 32.538 1.00 82.12 260 CYS A O 1
ATOM 2107 N N . MET A 1 261 ? -26.898 -0.852 32.213 1.00 86.38 261 MET A N 1
ATOM 2108 C CA . MET A 1 261 ? -25.784 -0.803 33.154 1.00 86.38 261 MET A CA 1
ATOM 2109 C C . MET A 1 261 ? -24.479 -0.632 32.379 1.00 86.38 261 MET A C 1
ATOM 2111 O O . MET A 1 261 ? -24.279 -1.283 31.356 1.00 86.38 261 MET A O 1
ATOM 2115 N N . PHE A 1 262 ? -23.578 0.189 32.906 1.00 88.62 262 PHE A N 1
ATOM 2116 C CA . PHE A 1 262 ? -22.274 0.468 32.319 1.00 88.62 262 PHE A CA 1
ATOM 2117 C C . PHE A 1 262 ? -21.160 -0.157 33.157 1.00 88.62 262 PHE A C 1
ATOM 2119 O O . PHE A 1 262 ? -21.170 -0.070 34.386 1.00 88.62 262 PHE A O 1
ATOM 2126 N N . LEU A 1 263 ? -20.187 -0.757 32.475 1.00 89.69 263 LEU A N 1
ATOM 2127 C CA . LEU A 1 263 ? -18.986 -1.363 33.049 1.00 89.69 263 LEU A CA 1
ATOM 2128 C C . LEU A 1 263 ? -17.773 -0.568 32.561 1.00 89.69 263 LEU A C 1
ATOM 2130 O O . LEU A 1 263 ? -17.652 -0.313 31.363 1.00 89.69 263 LEU A O 1
ATOM 2134 N N . ILE A 1 264 ? -16.878 -0.172 33.464 1.00 89.81 264 ILE A N 1
ATOM 2135 C CA . ILE A 1 264 ? -15.709 0.638 33.110 1.00 89.81 264 ILE A CA 1
ATOM 2136 C C . ILE A 1 264 ? -14.535 -0.290 32.795 1.00 89.81 264 ILE A C 1
ATOM 2138 O O . ILE A 1 264 ? -13.914 -0.833 33.705 1.00 89.81 264 ILE A O 1
ATOM 2142 N N . ASP A 1 265 ? -14.210 -0.466 31.511 1.00 87.31 265 ASP A N 1
ATOM 2143 C CA . ASP A 1 265 ? -12.988 -1.182 31.103 1.00 87.31 265 ASP A CA 1
ATOM 2144 C C . ASP A 1 265 ? -11.734 -0.344 31.390 1.00 87.31 265 ASP A C 1
ATOM 2146 O O . ASP A 1 265 ? -10.811 -0.803 32.064 1.00 87.31 265 ASP A O 1
ATOM 2150 N N . LYS A 1 266 ? -11.715 0.900 30.888 1.00 85.75 266 LYS A N 1
ATOM 2151 C CA . LYS A 1 266 ? -10.588 1.837 31.001 1.00 85.75 266 LYS A CA 1
ATOM 2152 C C . LYS A 1 266 ? -11.062 3.276 31.158 1.00 85.75 266 LYS A C 1
ATOM 2154 O O . LYS A 1 266 ? -11.918 3.739 30.405 1.00 85.75 266 LYS A O 1
ATOM 2159 N N . GLY A 1 267 ? -10.411 4.012 32.049 1.00 87.31 267 GLY A N 1
ATOM 2160 C CA . GLY A 1 267 ? -10.644 5.424 32.310 1.00 87.31 267 GLY A CA 1
ATOM 2161 C C . GLY A 1 267 ? -11.288 5.678 33.669 1.00 87.31 267 GLY A C 1
ATOM 2162 O O . GLY A 1 267 ? -11.388 4.808 34.529 1.00 87.31 267 GLY A O 1
ATOM 2163 N N . SER A 1 268 ? -11.714 6.919 33.879 1.00 88.69 268 SER A N 1
ATOM 2164 C CA . SER A 1 268 ? -12.400 7.305 35.105 1.00 88.69 268 SER A CA 1
ATOM 2165 C C . SER A 1 268 ? -13.624 8.151 34.815 1.00 88.69 268 SER A C 1
ATOM 2167 O O . SER A 1 268 ? -13.647 8.963 33.887 1.00 88.69 268 SER A O 1
ATOM 2169 N N . ILE A 1 269 ? -14.659 7.941 35.621 1.00 90.44 269 ILE A N 1
ATOM 2170 C CA . ILE A 1 269 ? -15.940 8.627 35.505 1.00 90.44 269 ILE A CA 1
ATOM 2171 C C . ILE A 1 269 ? -16.214 9.344 36.817 1.00 90.44 269 ILE A C 1
ATOM 2173 O O . ILE A 1 269 ? -16.128 8.764 37.898 1.00 90.44 269 ILE A O 1
ATOM 2177 N N . LEU A 1 270 ? -16.548 10.627 36.715 1.00 90.25 270 LEU A N 1
ATOM 2178 C CA . LEU A 1 270 ? -16.975 11.423 37.855 1.00 90.25 270 LEU A CA 1
ATOM 2179 C C . LEU A 1 270 ? -18.486 11.267 38.033 1.00 90.25 270 LEU A C 1
ATOM 2181 O O . LEU A 1 270 ? -19.270 11.737 37.211 1.00 90.25 270 LEU A O 1
ATOM 2185 N N . LEU A 1 271 ? -18.883 10.632 39.127 1.00 87.88 271 LEU A N 1
ATOM 2186 C CA . LEU A 1 271 ? -20.264 10.508 39.556 1.00 87.88 271 LEU A CA 1
ATOM 2187 C C . LEU A 1 271 ? -20.579 11.643 40.534 1.00 87.88 271 LEU A C 1
ATOM 2189 O O . LEU A 1 271 ? -19.980 11.746 41.604 1.00 87.88 271 LEU A O 1
ATOM 2193 N N . GLU A 1 272 ? -21.517 12.510 40.159 1.00 85.62 272 GLU A N 1
ATOM 2194 C CA . GLU A 1 272 ? -21.981 13.620 40.993 1.00 85.62 272 GLU A CA 1
ATOM 2195 C C . GLU A 1 272 ? -23.443 13.390 41.385 1.00 85.62 272 GLU A C 1
ATOM 2197 O O . GLU A 1 272 ? -24.340 13.413 40.540 1.00 85.62 272 GLU A O 1
ATOM 2202 N N . HIS A 1 273 ? -23.689 13.154 42.674 1.00 79.88 273 HIS A N 1
ATOM 2203 C CA . HIS A 1 273 ? -25.030 12.951 43.216 1.00 79.88 273 HIS A CA 1
ATOM 2204 C C . HIS A 1 273 ? -25.233 13.811 44.462 1.00 79.88 273 HIS A C 1
ATOM 2206 O O . HIS A 1 273 ? -24.450 13.737 45.405 1.00 79.88 273 HIS A O 1
ATOM 2212 N N . ALA A 1 274 ? -26.281 14.642 44.464 1.00 77.38 274 ALA A N 1
ATOM 2213 C CA . ALA A 1 274 ? -26.635 15.514 45.590 1.00 77.38 274 ALA A CA 1
ATOM 2214 C C . ALA A 1 274 ? -25.459 16.368 46.133 1.00 77.38 274 ALA A C 1
ATOM 2216 O O . ALA A 1 274 ? -25.355 16.609 47.332 1.00 77.38 274 ALA A O 1
ATOM 2217 N N . GLY A 1 275 ? -24.558 16.816 45.248 1.00 76.25 275 GLY A N 1
ATOM 2218 C CA . GLY A 1 275 ? -23.375 17.614 45.602 1.00 76.25 275 GLY A CA 1
ATOM 2219 C C . GLY A 1 275 ? -22.163 16.807 46.088 1.00 76.25 275 GLY A C 1
ATOM 2220 O O . GLY A 1 275 ? -21.099 17.386 46.300 1.00 76.25 275 GLY A O 1
ATOM 2221 N N . VAL A 1 276 ? -22.285 15.482 46.223 1.00 83.44 276 VAL A N 1
ATOM 2222 C CA . VAL A 1 276 ? -21.170 14.577 46.526 1.00 83.44 276 VAL A CA 1
ATOM 2223 C C . VAL A 1 276 ? -20.556 14.077 45.222 1.00 83.44 276 VAL A C 1
ATOM 2225 O O . VAL A 1 276 ? -21.266 13.632 44.320 1.00 83.44 276 VAL A O 1
ATOM 2228 N N . LYS A 1 277 ? -19.225 14.151 45.132 1.00 88.19 277 LYS A N 1
ATOM 2229 C CA . LYS A 1 277 ? -18.440 13.717 43.975 1.00 88.19 277 LYS A CA 1
ATOM 2230 C C . LYS A 1 277 ? -17.674 12.442 44.308 1.00 88.19 277 LYS A C 1
ATOM 2232 O O . LYS A 1 277 ? -16.829 12.454 45.198 1.00 88.19 277 LYS A O 1
ATOM 2237 N N . HIS A 1 278 ? -17.952 11.376 43.571 1.00 88.69 278 HIS A N 1
ATOM 2238 C CA . HIS A 1 278 ? -17.225 10.112 43.621 1.00 88.69 278 HIS A CA 1
ATOM 2239 C C . HIS A 1 278 ? -16.585 9.834 42.265 1.00 88.69 278 HIS A C 1
ATOM 2241 O O . HIS A 1 278 ? -17.213 10.031 41.231 1.00 88.69 278 HIS A O 1
ATOM 2247 N N . THR A 1 279 ? -15.342 9.366 42.264 1.00 91.06 279 THR A N 1
ATOM 2248 C CA . THR A 1 279 ? -14.659 8.948 41.036 1.00 91.06 279 THR A CA 1
ATOM 2249 C C . THR A 1 279 ? -14.691 7.432 40.953 1.00 91.06 279 THR A C 1
ATOM 2251 O O . THR A 1 279 ? -14.197 6.770 41.861 1.00 91.06 279 THR A O 1
ATOM 2254 N N . LEU A 1 280 ? -15.259 6.912 39.870 1.00 90.69 280 LEU A N 1
ATOM 2255 C CA . LEU A 1 280 ? -15.203 5.503 39.490 1.00 90.69 280 LEU A CA 1
ATOM 2256 C C . LEU A 1 280 ? -14.036 5.291 38.522 1.00 90.69 280 LEU A C 1
ATOM 2258 O O . LEU A 1 280 ? -13.734 6.184 37.725 1.00 90.69 280 LEU A O 1
ATOM 2262 N N . ILE A 1 281 ? -13.380 4.139 38.599 1.00 90.62 281 ILE A N 1
ATOM 2263 C CA . ILE A 1 281 ? -12.183 3.785 37.823 1.00 90.62 281 ILE A CA 1
ATOM 2264 C C . ILE A 1 281 ? -12.349 2.432 37.113 1.00 90.62 281 ILE A C 1
ATOM 2266 O O . ILE A 1 281 ? -13.390 1.786 37.215 1.00 90.62 281 ILE A O 1
ATOM 2270 N N . ASP A 1 282 ? -11.314 1.999 36.393 1.00 88.50 282 ASP A N 1
ATOM 2271 C CA . ASP A 1 282 ? -11.209 0.683 35.755 1.00 88.50 282 ASP A CA 1
ATOM 2272 C C . ASP A 1 282 ? -11.689 -0.460 36.672 1.00 88.50 282 ASP A C 1
ATOM 2274 O O . ASP A 1 282 ? -11.113 -0.720 37.733 1.00 88.50 282 ASP A O 1
ATOM 2278 N N . GLY A 1 283 ? -12.704 -1.199 36.224 1.00 84.62 283 GLY A N 1
ATOM 2279 C CA . GLY A 1 283 ? -13.313 -2.308 36.958 1.00 84.62 283 GLY A CA 1
ATOM 2280 C C . GLY A 1 283 ? -14.530 -1.936 37.807 1.00 84.62 283 GLY A C 1
ATOM 2281 O O . GLY A 1 283 ? -15.161 -2.845 38.344 1.00 84.62 283 GLY A O 1
ATOM 2282 N N . ASP A 1 284 ? -14.893 -0.656 37.904 1.00 88.50 284 ASP A N 1
ATOM 2283 C CA . ASP A 1 284 ? -16.146 -0.226 38.527 1.00 88.50 284 ASP A CA 1
ATOM 2284 C C . ASP A 1 284 ? -17.328 -0.300 37.541 1.00 88.50 284 ASP A C 1
ATOM 2286 O O . ASP A 1 284 ? -17.169 -0.446 36.325 1.00 88.50 284 ASP A O 1
ATOM 2290 N N . TYR A 1 285 ? -18.549 -0.186 38.066 1.00 89.00 285 TYR A N 1
ATOM 2291 C CA . TYR A 1 285 ? -19.786 -0.187 37.283 1.00 89.00 285 TYR A CA 1
ATOM 2292 C C . TYR A 1 285 ? -20.801 0.820 37.834 1.00 89.00 285 TYR A C 1
ATOM 2294 O O . TYR A 1 285 ? -20.760 1.193 39.006 1.00 89.00 285 TYR A O 1
ATOM 2302 N N . PHE A 1 286 ? -21.724 1.274 36.987 1.00 87.19 286 PHE A N 1
ATOM 2303 C CA . PHE A 1 286 ? -22.780 2.226 37.353 1.00 87.19 286 PHE A CA 1
ATOM 2304 C C . PHE A 1 286 ? -24.018 2.059 36.456 1.00 87.19 286 PHE A C 1
ATOM 2306 O O . PHE A 1 286 ? -24.011 1.285 35.503 1.00 87.19 286 PHE A O 1
ATOM 2313 N N . GLY A 1 287 ? -25.120 2.746 36.775 1.00 79.12 287 GLY A N 1
ATOM 2314 C CA . GLY A 1 287 ? -26.376 2.646 36.009 1.00 79.12 287 GLY A CA 1
ATOM 2315 C C . GLY A 1 287 ? -27.265 1.445 36.372 1.00 79.12 287 GLY A C 1
ATOM 2316 O O . GLY A 1 287 ? -28.353 1.302 35.827 1.00 79.12 287 GLY A O 1
ATOM 2317 N N . GLY A 1 288 ? -26.852 0.608 37.330 1.00 68.06 288 GLY A N 1
ATOM 2318 C CA . GLY A 1 288 ? -27.723 -0.390 37.962 1.00 68.06 288 GLY A CA 1
ATOM 2319 C C . GLY A 1 288 ? -28.667 0.242 38.993 1.00 68.06 288 GLY A C 1
ATOM 2320 O O . GLY A 1 288 ? -28.372 1.310 39.532 1.00 68.06 288 GLY A O 1
ATOM 2321 N N . LYS A 1 289 ? -29.811 -0.404 39.278 1.00 47.25 289 LYS A N 1
ATOM 2322 C CA . LYS A 1 289 ? -30.743 0.051 40.330 1.00 47.25 289 LYS A CA 1
ATOM 2323 C C . LYS A 1 289 ? -29.985 0.322 41.642 1.00 47.25 289 LYS A C 1
ATOM 2325 O O . LYS A 1 289 ? -29.126 -0.488 41.995 1.00 47.25 289 LYS A O 1
ATOM 2330 N N . PRO A 1 290 ? -30.320 1.400 42.375 1.00 38.25 290 PRO A N 1
ATOM 2331 C CA . PRO A 1 290 ? -29.765 1.615 43.703 1.00 38.25 290 PRO A CA 1
ATOM 2332 C C . PRO A 1 290 ? -30.131 0.420 44.593 1.00 38.25 290 PRO A C 1
ATOM 2334 O O . PRO A 1 290 ? -31.284 -0.024 44.580 1.00 38.25 290 PRO A O 1
ATOM 2337 N N . GLN A 1 291 ? -29.137 -0.117 45.302 1.00 32.31 291 GLN A N 1
ATOM 2338 C CA . GLN A 1 291 ? -29.385 -0.925 46.496 1.00 32.31 291 GLN A CA 1
ATOM 2339 C C . GLN A 1 291 ? -29.883 -0.021 47.621 1.00 32.31 291 GLN A C 1
ATOM 2341 O O . GLN A 1 291 ? -29.372 1.119 47.718 1.00 32.31 291 GLN A O 1
#

Foldseek 3Di:
DDDPPPDPDPPPDDDDDPDDDDDDDDPPLVCQVVVLPPDDPLVSLVSNLVSLVVVVLVVLQVLLVVLLVVCVVVVNDCQRLCNVVVPPPPDPVVSSVVSSVVLVCLLVVHDPPGPDRPDPVSNVSSVVSNVNSVVSVVVSVVSVVVVVVPPQPQLVVLVVVVVVVVVVCVVVVPDPVVSVVVVVVSCVPAVSGDDPVVVVLVVDDLVVSLVVLCVVCVVLCCLQVNPPDVVVSSVVSVVDDDDDDDDPDDPDDPPDQQPDKDGAQADWDWDADPNDTDIDGHSDIDNDDDD

Radius of gyration: 35.19 Å; chains: 1; bounding box: 71×67×90 Å

Secondary structure (DSSP, 8-state):
-------S--------SSS-------HHHHHHHHGGGGS-HHHHHHHHHHHHHHHHHHHHHHHHHHHHHHHHHTT--TTSHHHHTT-TTS-HHHHHHHHHHHHHHHHTT---SPPPP-SHHHHHHHHHHHHHHHHHHHHHHHHHHHHHHTS-HHHHHHHHHHHHHHHHHHHHT--TTHHHHHHHHHHHHHTT----HHHHHHTS-HHHHHHHHHHHHHHHHHHHHTT--HHHHHHHHHH-------TT--SS-TTSPPSS-EE-SSS-EEEEETTEEEEE-TT-EESSPP-

InterPro domains:
  IPR000595 Cyclic nucleotide-binding domain [PS50042] (224-287)
  IPR051413 Potassium/sodium hyperpolarization-activated cyclic nucleotide-gated channel [PTHR45689] (43-287)

pLDDT: mean 80.38, std 16.68, range [27.14, 96.69]

Organism: Clupea harengus (NCBI:txid7950)

Sequence (291 aa):
MLYLKCTKELTICKCTRPSIVILFRFRFFIYGLLSSQMLSIGMKSKLELTYTIFGIFLICHWNACFQFMLQSLMDYPPNSWVTLEGLVAKPIHAQYAKAMFRSLCHMMTLNYGSEIPKGISELWMMIISITTGTVLYALVLAKITALASMSNPSQRAYEDKRNELQVYVRHKHLPDFLIPRMFSHMVNCYQGKWFEEKAILDDLSEPLKLEVMQHICGDLMRRVFGDKHPLFVNELLLALEFESYHIGDVVIRPGVVAECMFLIDKGSILLEHAGVKHTLIDGDYFGGKPQ